Protein 7CN7 (pdb70)

Organism: Enterobacteria phage T4 (NCBI:txid10665)

Radius of gyration: 17.97 Å; Cα contacts (8 Å, |Δi|>4): 449; chains: 2; bounding box: 38×54×39 Å

InterPro domains:
  IPR001165 T4-type lysozyme [PR00684] (177-196)
  IPR001165 T4-type lysozyme [PR00684] (197-215)
  IPR001165 T4-type lysozyme [PR00684] (250-270)
  IPR001165 T4-type lysozyme [PR00684] (273-292)
  IPR001165 T4-type lysozyme [PR00684] (316-337)
  IPR002196 Glycoside hydrolase, family 24 [PF00959] (183-310)
  IPR009590 Protein Gp5, N-terminal OB-fold domain [PF06714] (33-173)
  IPR010609 Gp5, C-terminal [PF06715] (484-506)
  IPR010609 Gp5, C-terminal [PF06715] (508-531)
  IPR010609 Gp5, C-terminal [PF06715] (532-554)
  IPR023346 Lysozyme-like domain superfamily [SSF53955] (130-343)
  IPR023347 Lysozyme domain superfamily [G3DSA:1.10.530.40] (174-342)
  IPR046397 Pre-baseplate central spike protein Gp5 [MF_04151] (3-575)
  IPR052619 Bacteriophage lysozyme-like [PTHR37406] (172-339)

Nearest PDB structures (foldseek):
  7cn7-assembly1_A  TM=1.006E+00  e=6.750E-32  Tequatrovirus T4
  1k28-assembly1_A  TM=9.680E-01  e=1.359E-27  Tequatrovirus T4
  1wth-assembly1_A  TM=9.645E-01  e=1.435E-27  Tequatrovirus T4
  2z6b-assembly1_A  TM=9.740E-01  e=3.076E-27  Tequatrovirus T4
  6xc1-assembly1_A  TM=9.997E-01  e=1.019E-26  Tequatrovirus T4

Secondary structure (DSSP, 8-state):
-PPP-SS-S--HHHHHHHHH--EEEEEE-TTS-EEEETTEES-SS----HHHHHHHHHHHHTS---TTTTB--HHHHHHHHHHHHHHHHHHHHHSTTHHHHHHHS-HHHHHHHHHHHHHH-HHHHHT-HHHHHHHHTT-HHHHHHHHHSSHHHHHSHHHHHHHHHHHHHSS-GGGT--/-B-HHHHHHHHHS-HHHHHHHHHHHHHHHHHHH-GGGHHHHHHHHHHH-SGGGHHHHHB-TTS-GGGHHHHHH--

Foldseek 3Di:
DFDADQPFPDDLVRVQCVVQPAAFFWDADPVQFIAHQRGQGQDPDNDQPCVVSQVSVCVVQVHGWDDVRTGDDNVSSVVSVVVLLVVLVVCLCPPPQRNLLLVQAGPLLVSLLSSVCSVQNSVVSSVLRQLSVCSNVVVLVSNLVSLCVDPCCVPVVLSSVQSSVCSNRNYNVSVVTD/DADPVLLVCLVDDDVVVNQVVQLVVLQVLCVVPPVVCNVVLVVQCVVPHRSVCSCLVHPDPVHDSNCVSCVRRVD

Sequence (253 aa):
EIPTDDNPNMSMAEEMLRRDEGLLRLKVYWDTEGYPTIGIIGHLIMKQPVRDMAQINKVLSKKQVGREITGNPGSSITMMEEEATTLFERDLADMQRDIKSHSKKVGPVWQAVNRSRQMALENMAFQMMGVGGVAKFNNTMLTAMLAGDWEEKAYKKAGRDSLLWYQQQTKGRASRVTMMIILTGNLLESYGVEGYDDKKDLCEEWSMTADQTEVETQIEEADIMMNNIVKKRDRRPEMMKKAEVQQKKQLKKSGGVMMQYNYVLYCDKKNFNNKNIIAEVVGGE

B-factor: mean 16.78, std 9.2, range [2.6, 66.14]

CATH classification: 1.10.530.40

Solvent-accessible surface area: 12338 Å² total; per-residue (Å²): 212,92,89,74,27,101,131,12,130,23,59,8,28,76,0,0,75,39,5,24,0,8,1,20,63,1,17,33,51,91,125,17,45,0,6,0,0,11,19,16,68,7,19,162,91,93,21,150,78,14,66,73,0,14,144,43,0,23,173,75,29,66,92,128,8,79,48,123,28,0,32,9,62,84,142,29,0,61,88,12,13,104,168,34,30,53,52,14,49,130,55,0,95,85,62,102,83,0,1,62,4,31,106,67,14,32,72,0,14,20,2,0,0,1,0,0,4,30,60,54,34,20,43,14,0,8,161,28,76,74,1,3,86,1,3,101,82,36,64,68,131,102,0,31,137,20,0,55,121,18,112,22,44,100,79,26,51,2,20,0,6,19,0,0,67,0,0,47,20,0,8,0,95,36,6,71,15,196,19,121,61,139,102,45,7,90,84,0,6,46,19,66,29,98,100,0,42,89,57,0,56,47,34,0,23,96,19,0,157,161,64,70,79,138,13,121,67,69,0,63,151,15,6,183,43,9,10,16,5,34,16,0,34,1,3,6,20,31,170,135,19,86,41,115,60,0,2,40,6,1,3,26,134

Structure (mmCIF, N/CA/C/O backbone):
data_7CN7
#
_entry.id   7CN7
#
_cell.length_a   46.720
_cell.length_b   69.180
_cell.length_c   83.820
_cell.angle_alpha   90.000
_cell.angle_beta   90.000
_cell.angle_gamma   90.000
#
_symmetry.space_group_name_H-M   'P 21 21 21'
#
loop_
_entity.id
_entity.type
_entity.pdbx_description
1 polymer 'Baseplate central spike complex protein gp5'
2 polymer 'Protein spackle'
3 non-polymer 2-(2-{2-[2-(2-METHOXY-ETHOXY)-ETHOXY]-ETHOXY}-ETHOXY)-ETHANOL
4 non-polymer 1,2-ETHANEDIOL
5 non-polymer 'SODIUM ION'
6 non-polymer 'CHLORIDE ION'
7 water water
#
loop_
_atom_site.group_PDB
_atom_site.id
_atom_site.type_symbol
_atom_site.label_atom_id
_atom_site.label_alt_id
_atom_site.label_comp_id
_atom_site.label_asym_id
_atom_site.label_entity_id
_atom_site.label_seq_id
_atom_site.pdbx_PDB_ins_code
_atom_site.Cartn_x
_atom_site.Cartn_y
_atom_site.Cartn_z
_atom_site.occupancy
_atom_site.B_iso_or_equiv
_atom_site.auth_seq_id
_atom_site.auth_comp_id
_atom_site.auth_asym_id
_atom_site.auth_atom_id
_atom_site.pdbx_PDB_model_num
ATOM 1 N N . GLU A 1 4 ? 3.75493 20.64316 -6.22044 1.000 49.36408 165 GLU A N 1
ATOM 2 C CA . GLU A 1 4 ? 4.39537 19.71794 -7.15088 1.000 46.61050 165 GLU A CA 1
ATOM 3 C C . GLU A 1 4 ? 3.74457 18.33348 -6.99719 1.000 43.19297 165 GLU A C 1
ATOM 4 O O . GLU A 1 4 ? 2.62598 18.21547 -6.49377 1.000 41.78957 165 GLU A O 1
ATOM 16 N N . ILE A 1 5 ? 4.43638 17.29244 -7.43413 1.000 40.45007 166 ILE A N 1
ATOM 17 C CA . ILE A 1 5 ? 3.92216 15.92681 -7.30421 1.000 37.21153 166 ILE A CA 1
ATOM 18 C C . ILE A 1 5 ? 4.09441 15.47830 -5.85515 1.000 32.54317 166 ILE A C 1
ATOM 19 O O . ILE A 1 5 ? 5.21471 15.53193 -5.33254 1.000 32.23660 166 ILE A O 1
ATOM 35 N N . PRO A 1 6 ? 3.04197 15.00146 -5.19410 1.000 29.97003 167 PRO A N 1
ATOM 36 C CA . PRO A 1 6 ? 3.18406 14.58769 -3.79083 1.000 27.60256 167 PRO A CA 1
ATOM 37 C C . PRO A 1 6 ? 3.96880 13.29120 -3.64711 1.000 23.87177 167 PRO A C 1
ATOM 38 O O . PRO A 1 6 ? 3.88744 12.38347 -4.47886 1.000 24.18071 167 PRO A O 1
ATOM 49 N N . THR A 1 7 ? 4.73825 13.21313 -2.56913 1.000 22.25611 168 THR A N 1
ATOM 50 C CA . THR A 1 7 ? 5.41434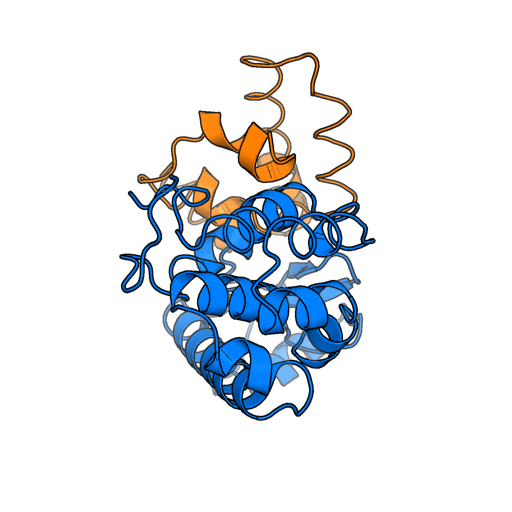 11.97789 -2.20699 1.000 19.65265 168 THR A CA 1
ATOM 51 C C . THR A 1 7 ? 4.50855 11.14489 -1.30435 1.000 19.81844 168 THR A C 1
ATOM 52 O O . THR A 1 7 ? 3.56207 11.64270 -0.69671 1.000 22.09389 168 THR A O 1
ATOM 63 N N . ASP A 1 8 ? 4.81685 9.86281 -1.20836 1.000 17.86493 169 ASP A N 1
ATOM 64 C CA . ASP A 1 8 ? 4.07789 8.94067 -0.35072 1.000 17.82396 169 ASP A CA 1
ATOM 65 C C . ASP A 1 8 ? 5.07571 8.31988 0.62238 1.000 16.91602 169 ASP A C 1
ATOM 66 O O . ASP A 1 8 ? 5.84069 7.41103 0.27282 1.000 16.99329 169 ASP A O 1
ATOM 75 N N . ASP A 1 9 ? 5.05626 8.80973 1.85487 1.000 17.89639 170 ASP A N 1
ATOM 76 C CA . ASP A 1 9 ? 5.98927 8.33261 2.85814 1.000 17.83615 170 ASP A CA 1
ATOM 77 C C . ASP A 1 9 ? 5.51455 7.06768 3.54115 1.000 18.59293 170 ASP A C 1
ATOM 78 O O . ASP A 1 9 ? 6.27024 6.48132 4.32208 1.000 18.93281 170 ASP A O 1
ATOM 87 N N . ASN A 1 10 ? 4.29042 6.63677 3.27767 1.000 18.32346 171 ASN A N 1
ATOM 88 C CA . ASN A 1 10 ? 3.74082 5.43032 3.89450 1.000 20.58468 171 ASN A CA 1
ATOM 89 C C . ASN A 1 10 ? 2.84970 4.72958 2.88269 1.000 18.65016 171 ASN A C 1
ATOM 90 O O . ASN A 1 10 ? 1.63618 4.61070 3.07172 1.000 20.51868 171 ASN A O 1
ATOM 101 N N . PRO A 1 11 ? 3.43120 4.24880 1.78504 1.000 17.34246 172 PRO A N 1
ATOM 102 C CA . PRO A 1 11 ? 2.60779 3.74740 0.68512 1.000 17.48231 172 PRO A CA 1
ATOM 103 C C . PRO A 1 11 ? 1.85326 2.49021 1.07637 1.000 16.37613 172 PRO A C 1
ATOM 104 O O . PRO A 1 11 ? 2.38255 1.59016 1.73279 1.000 17.81915 172 PRO A O 1
ATOM 115 N N . ASN A 1 12 ? 0.60393 2.42269 0.63138 1.000 16.47263 173 ASN A N 1
ATOM 116 C CA . ASN A 1 12 ? -0.25133 1.27300 0.92757 1.000 16.45507 173 ASN A CA 1
ATOM 117 C C . ASN A 1 12 ? -0.00333 0.13225 -0.06523 1.000 16.30100 173 ASN A C 1
ATOM 118 O O . ASN A 1 12 ? -0.86833 -0.26814 -0.84618 1.000 17.24530 173 ASN A O 1
ATOM 129 N N . MET A 1 13 ? 1.20189 -0.41324 0.00416 1.000 16.32945 174 MET A N 1
ATOM 130 C CA . MET A 1 13 ? 1.57929 -1.58513 -0.77208 1.000 14.76178 174 MET A CA 1
ATOM 131 C C . MET A 1 13 ? 2.73175 -2.23157 -0.03772 1.000 13.96318 174 MET A C 1
ATOM 132 O O . MET A 1 13 ? 3.64685 -1.53954 0.40446 1.000 16.38488 174 MET A O 1
ATOM 146 N N . SER A 1 14 ? 2.68867 -3.55319 0.06893 1.000 12.61393 175 SER A N 1
ATOM 147 C CA . SER A 1 14 ? 3.77990 -4.32510 0.63841 1.000 12.20982 175 SER A CA 1
ATOM 148 C C . SER A 1 14 ? 4.73780 -4.77575 -0.45803 1.000 10.26522 175 SER A C 1
ATOM 149 O O . SER A 1 14 ? 4.38683 -4.83017 -1.63556 1.000 9.82678 175 SER A O 1
ATOM 157 N N . MET A 1 15 ? 5.94164 -5.16293 -0.04748 1.000 10.17015 176 MET A N 1
ATOM 158 C CA . MET A 1 15 ? 6.85210 -5.76118 -1.01417 1.000 9.62441 176 MET A CA 1
ATOM 159 C C . MET A 1 15 ? 6.32097 -7.08771 -1.54463 1.000 9.30230 176 MET A C 1
ATOM 160 O O . MET A 1 15 ? 6.57857 -7.42622 -2.70414 1.000 9.02256 176 MET A O 1
ATOM 174 N N . ALA A 1 16 ? 5.58763 -7.85493 -0.72773 1.000 9.50845 177 ALA A N 1
ATOM 175 C CA . ALA A 1 16 ? 4.98306 -9.08951 -1.23532 1.000 9.79017 177 ALA A CA 1
ATOM 176 C C . ALA A 1 16 ? 4.05183 -8.78289 -2.40214 1.000 9.63600 177 ALA A C 1
ATOM 177 O O . ALA A 1 16 ? 4.06523 -9.46580 -3.42916 1.000 9.60414 177 ALA A O 1
ATOM 184 N N . GLU A 1 17 ? 3.22093 -7.76161 -2.25247 1.000 9.86018 178 GLU A N 1
ATOM 185 C CA A GLU A 1 17 ? 2.31485 -7.37592 -3.32589 0.537 10.41195 178 GLU A CA 1
ATOM 186 C CA B GLU A 1 17 ? 2.31307 -7.36964 -3.32434 0.463 9.86736 178 GLU A CA 1
ATOM 187 C C . GLU A 1 17 ? 3.08518 -6.87625 -4.53689 1.000 9.19907 178 GLU A C 1
ATOM 188 O O . GLU A 1 17 ? 2.78366 -7.25405 -5.67799 1.000 9.44412 178 GLU A O 1
ATOM 210 N N . MET A 1 18 ? 4.08292 -6.02908 -4.31052 1.000 8.58477 179 MET A N 1
ATOM 211 C CA . MET A 1 18 ? 4.83707 -5.46436 -5.41637 1.000 8.44204 179 MET A CA 1
ATOM 212 C C . MET A 1 18 ? 5.56516 -6.53743 -6.20367 1.000 8.04201 179 MET A C 1
ATOM 213 O O . MET A 1 18 ? 5.62588 -6.47901 -7.43932 1.000 8.49361 179 MET A O 1
ATOM 227 N N . LEU A 1 19 ? 6.12996 -7.51502 -5.49109 1.000 8.36054 180 LEU A N 1
ATOM 228 C CA . LEU A 1 19 ? 6.93756 -8.53741 -6.13084 1.000 8.01551 180 LEU A CA 1
ATOM 229 C C . LEU A 1 19 ? 6.09851 -9.68054 -6.69558 1.000 8.40166 180 LEU A C 1
ATOM 230 O O . LEU A 1 19 ? 6.49438 -10.25481 -7.70664 1.000 8.69502 180 LEU A O 1
ATOM 246 N N . ARG A 1 20 ? 4.94844 -10.02589 -6.10777 1.000 8.49732 181 ARG A N 1
ATOM 247 C CA . ARG A 1 20 ? 4.04980 -10.93435 -6.83098 1.000 8.99709 181 ARG A CA 1
ATOM 248 C C . ARG A 1 20 ? 3.70259 -10.34487 -8.19594 1.000 8.33836 181 ARG A C 1
ATOM 249 O O . ARG A 1 20 ? 3.68648 -11.05195 -9.21238 1.000 9.12202 181 ARG A O 1
ATOM 270 N N . ARG A 1 21 ? 3.42787 -9.04260 -8.22885 1.000 8.17581 182 ARG A N 1
ATOM 271 C CA . ARG A 1 21 ? 3.12260 -8.36866 -9.48086 1.000 8.16132 182 ARG A CA 1
ATOM 272 C C . ARG A 1 21 ? 4.29192 -8.41491 -10.46093 1.000 8.09370 182 ARG A C 1
ATOM 273 O O . ARG A 1 21 ? 4.11842 -8.79851 -11.62480 1.000 8.68677 182 ARG A O 1
ATOM 294 N N . ASP A 1 22 ? 5.49906 -8.06514 -10.00863 1.000 7.57929 183 ASP A N 1
ATOM 295 C CA . ASP A 1 22 ? 6.60807 -7.92826 -10.93932 1.000 7.71709 183 ASP A CA 1
ATOM 296 C C . ASP A 1 22 ? 7.29541 -9.24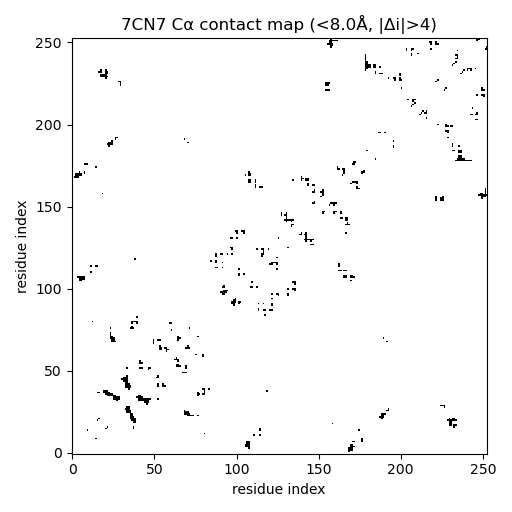549 -11.26356 1.000 7.66659 183 ASP A C 1
ATOM 297 O O . ASP A 1 22 ? 7.85828 -9.36557 -12.35912 1.000 8.83370 183 ASP A O 1
ATOM 306 N N . GLU A 1 23 ? 7.27749 -10.21082 -10.34447 1.000 8.00870 184 GLU A N 1
ATOM 307 C CA . GLU A 1 23 ? 7.98371 -11.47058 -10.51063 1.000 8.00543 184 GLU A CA 1
ATOM 308 C C . GLU A 1 23 ? 7.06407 -12.61972 -10.90646 1.000 8.03636 184 GLU A C 1
ATOM 309 O O . GLU A 1 23 ? 7.55508 -13.67154 -11.35262 1.000 8.60218 184 GLU A O 1
ATOM 321 N N . GLY A 1 24 ? 5.76033 -12.45518 -10.75022 1.000 7.63447 185 GLY A N 1
ATOM 322 C CA . GLY A 1 24 ? 4.82931 -13.54516 -10.96261 1.000 7.70899 185 GLY A CA 1
ATOM 323 C C . GLY A 1 24 ? 4.84820 -14.54193 -9.82198 1.000 7.42274 185 GLY A C 1
ATOM 324 O O . GLY A 1 24 ? 5.52543 -14.36438 -8.80636 1.000 8.39948 185 GLY A O 1
ATOM 328 N N . LEU A 1 25 ? 4.10683 -15.63214 -10.02288 1.000 7.69102 186 LEU A N 1
ATOM 329 C CA A LEU A 1 25 ? 3.89110 -16.60946 -8.96047 0.602 7.51212 186 LEU A CA 1
ATOM 330 C CA B LEU A 1 25 ? 3.88633 -16.60948 -8.96306 0.398 7.65121 186 LEU A CA 1
ATOM 331 C C . LEU A 1 25 ? 3.83191 -17.99284 -9.59109 1.000 7.61096 186 LEU A C 1
ATOM 332 O O . LEU A 1 25 ? 2.87904 -18.31780 -10.30421 1.000 8.12919 186 LEU A O 1
ATOM 362 N N . ARG A 1 26 ? 4.84208 -18.80873 -9.31593 1.000 7.58226 187 ARG A N 1
ATOM 363 C CA . ARG A 1 26 ? 4.90998 -20.15973 -9.83376 1.000 7.21570 187 ARG A CA 1
ATOM 364 C C . ARG A 1 26 ? 4.96436 -21.16356 -8.69164 1.000 7.40958 187 ARG A C 1
ATOM 365 O O . ARG A 1 26 ? 5.70547 -20.97902 -7.72664 1.000 7.72857 187 ARG A O 1
ATOM 386 N N . LEU A 1 27 ? 4.21546 -22.25854 -8.84278 1.000 7.40181 188 LEU A N 1
ATOM 387 C CA . LEU A 1 27 ? 4.25897 -23.36770 -7.91073 1.000 6.92089 188 LEU A CA 1
ATOM 388 C C . LEU A 1 27 ? 4.97486 -24.57233 -8.49683 1.000 7.19177 188 LEU A C 1
ATOM 389 O O . LEU A 1 27 ? 5.16286 -25.56494 -7.79961 1.000 8.85543 188 LEU A O 1
ATOM 405 N N . LYS A 1 28 ? 5.41510 -24.49095 -9.74373 1.000 7.15367 189 LYS A N 1
ATOM 406 C CA . LYS A 1 28 ? 6.33140 -25.46683 -10.31155 1.000 7.72298 189 LYS A CA 1
ATOM 407 C C . LYS A 1 28 ? 7.49188 -24.73591 -10.96969 1.000 7.65229 189 LYS A C 1
ATOM 408 O O . LYS A 1 28 ? 7.38968 -23.57161 -11.37729 1.000 7.97799 189 LYS A O 1
ATOM 427 N N . VAL A 1 29 ? 8.61295 -25.44177 -11.07002 1.000 8.00868 190 VAL A N 1
ATOM 428 C CA . VAL A 1 29 ? 9.84598 -24.87358 -11.59098 1.000 8.18798 190 VAL A CA 1
ATOM 429 C C . VAL A 1 29 ? 9.63238 -24.29169 -12.98452 1.000 8.89756 190 VAL A C 1
ATOM 430 O O . VAL A 1 29 ? 8.90089 -24.83649 -13.82523 1.000 9.01620 190 VAL A O 1
ATOM 443 N N . TYR A 1 30 ? 10.31254 -23.18566 -13.23301 1.000 8.51091 191 TYR A N 1
ATOM 444 C CA . TYR A 1 30 ? 10.48331 -22.61116 -14.55187 1.000 8.91794 191 TYR A CA 1
ATOM 445 C C . TYR A 1 30 ? 11.89746 -22.06463 -14.61937 1.000 9.08364 191 TYR A C 1
ATOM 446 O O . TYR A 1 30 ? 12.62836 -22.05320 -13.62078 1.000 10.58011 191 TYR A O 1
ATOM 464 N N . TRP A 1 31 ? 12.28907 -21.57840 -15.78862 1.000 9.67990 192 TRP A N 1
ATOM 465 C CA . TRP A 1 31 ? 13.61775 -21.01429 -15.97594 1.000 10.84323 192 TRP A CA 1
ATOM 466 C C . TRP A 1 31 ? 13.51221 -19.54421 -16.34651 1.000 10.63495 192 TRP A C 1
ATOM 467 O O . TRP A 1 31 ? 12.70186 -19.14981 -17.19954 1.000 11.97752 192 TRP A O 1
ATOM 488 N N . ASP A 1 32 ? 14.35405 -18.73342 -15.71064 1.000 11.77668 193 ASP A N 1
ATOM 489 C CA . ASP A 1 32 ? 14.35865 -17.29831 -15.95189 1.000 13.06757 193 ASP A CA 1
ATOM 490 C C . ASP A 1 32 ? 15.06653 -16.98535 -17.27153 1.000 13.83398 193 ASP A C 1
ATOM 491 O O . ASP A 1 32 ? 15.48500 -17.87354 -18.01213 1.000 14.20807 193 ASP A O 1
ATOM 500 N N . THR A 1 33 ? 15.19677 -15.69520 -17.59210 1.000 16.16602 194 THR A N 1
ATOM 501 C CA . THR A 1 33 ? 15.73413 -15.35823 -18.90573 1.000 18.12855 194 THR A CA 1
ATOM 502 C C . THR A 1 33 ? 17.22089 -15.64483 -19.01880 1.000 19.81835 194 THR A C 1
ATOM 503 O O . THR A 1 33 ? 17.75245 -15.61538 -20.13388 1.000 23.96122 194 THR A O 1
ATOM 514 N N . GLU A 1 34 ? 17.90113 -15.89426 -17.90655 1.000 19.17785 195 GLU A N 1
ATOM 515 C CA . GLU A 1 34 ? 19.28912 -16.33189 -17.92021 1.000 21.21626 195 GLU A CA 1
ATOM 516 C C . GLU A 1 34 ? 19.41686 -17.84534 -17.88123 1.000 18.68961 195 GLU A C 1
ATOM 517 O O . GLU A 1 34 ? 20.54143 -18.35976 -17.85811 1.000 21.22178 195 GLU A O 1
ATOM 529 N N . GLY A 1 35 ? 18.30036 -18.56513 -17.88337 1.000 15.75166 196 GLY A N 1
ATOM 530 C CA . GLY A 1 35 ? 18.33113 -20.00825 -17.84772 1.000 15.37837 196 GLY A CA 1
ATOM 531 C C . GLY A 1 35 ? 18.41762 -20.61430 -16.46678 1.000 13.06145 196 GLY A C 1
ATOM 532 O O . GLY A 1 35 ? 18.72767 -21.80370 -16.35911 1.000 13.41525 196 GLY A O 1
ATOM 536 N N . TYR A 1 36 ? 18.14593 -19.84485 -15.39906 1.000 12.57026 197 TYR A N 1
ATOM 537 C CA . TYR A 1 36 ? 18.31465 -20.36292 -14.04783 1.000 13.14262 197 TYR A CA 1
ATOM 538 C C . TYR A 1 36 ? 16.98646 -20.87990 -13.51022 1.000 10.70101 197 TYR A C 1
ATOM 539 O O . TYR A 1 36 ? 15.94428 -20.22755 -13.67573 1.000 10.84918 197 TYR A O 1
ATOM 557 N N . PRO A 1 37 ? 17.00476 -22.04101 -12.87101 1.000 10.88098 198 PRO A N 1
ATOM 558 C CA . PRO A 1 37 ? 15.76196 -22.60952 -12.33021 1.000 10.14879 198 PRO A CA 1
ATOM 559 C C . PRO A 1 37 ? 15.23496 -21.76307 -11.17752 1.000 9.80902 198 PRO A C 1
ATOM 560 O O . PRO A 1 37 ? 15.97460 -21.41126 -10.25295 1.000 10.22850 198 PRO A O 1
ATOM 571 N N . THR A 1 38 ? 13.94453 -21.46162 -11.26063 1.000 9.36468 199 THR A N 1
ATOM 572 C CA . THR A 1 38 ? 13.24595 -20.50151 -10.41963 1.000 8.94800 199 THR A CA 1
ATOM 573 C C . THR A 1 38 ? 11.89718 -21.09351 -10.03505 1.000 8.14509 199 THR A C 1
ATOM 574 O O . THR A 1 38 ? 11.33018 -21.92474 -10.75865 1.000 8.76126 199 THR A O 1
ATOM 585 N N . ILE A 1 39 ? 11.35508 -20.63387 -8.90545 1.000 8.18695 200 ILE A N 1
ATOM 586 C CA . ILE A 1 39 ? 10.01504 -21.03477 -8.49122 1.000 7.45184 200 ILE A CA 1
ATOM 587 C C . ILE A 1 39 ? 9.47309 -19.95287 -7.57015 1.000 8.01007 200 ILE A C 1
ATOM 588 O O . ILE A 1 39 ? 10.18605 -19.01748 -7.19269 1.000 8.68857 200 ILE A O 1
ATOM 604 N N . GLY A 1 40 ? 8.21371 -20.06841 -7.18195 1.000 7.60272 201 GLY A N 1
ATOM 605 C CA . GLY A 1 40 ? 7.65469 -19.11676 -6.23869 1.000 7.50695 201 GLY A CA 1
ATOM 606 C C . GLY A 1 40 ? 7.55845 -17.73193 -6.83313 1.000 7.79719 201 GLY A C 1
ATOM 607 O O . GLY A 1 40 ? 7.15998 -17.54902 -7.99421 1.000 8.31280 201 GLY A O 1
ATOM 611 N N . ILE A 1 41 ? 7.90022 -16.74393 -6.00354 1.000 7.76935 202 ILE A N 1
ATOM 612 C CA A ILE A 1 41 ? 7.91996 -15.33081 -6.35137 0.603 7.84602 202 ILE A CA 1
ATOM 613 C CA B ILE A 1 41 ? 7.93156 -15.33555 -6.37672 0.397 8.90323 202 ILE A CA 1
ATOM 614 C C . ILE A 1 41 ? 9.39643 -14.97863 -6.56564 1.000 8.28083 202 ILE A C 1
ATOM 615 O O . ILE A 1 41 ? 10.08540 -14.49675 -5.65005 1.000 9.40702 202 ILE A O 1
ATOM 645 N N . GLY A 1 42 ? 9.90885 -15.26030 -7.75630 1.000 8.68996 203 GLY A N 1
ATOM 646 C CA . GLY A 1 42 ? 11.29023 -14.98003 -8.05902 1.000 9.99728 203 GLY A CA 1
ATOM 647 C C . GLY A 1 42 ? 12.31997 -15.67353 -7.20233 1.000 10.19830 203 GLY A C 1
ATOM 648 O O . GLY A 1 42 ? 13.42825 -15.15002 -7.03554 1.000 12.66189 203 GLY A O 1
ATOM 652 N N . HIS A 1 43 ? 12.01727 -16.85029 -6.67241 1.000 8.85926 204 HIS A N 1
ATOM 653 C CA . HIS A 1 43 ? 12.99016 -17.58322 -5.88385 1.000 8.93949 204 HIS A CA 1
ATOM 654 C C . HIS A 1 43 ? 13.94718 -18.32509 -6.80069 1.000 9.28101 204 HIS A C 1
ATOM 655 O O . HIS A 1 43 ? 13.57437 -19.29627 -7.46123 1.000 9.76010 204 HIS A O 1
ATOM 670 N N . LEU A 1 44 ? 15.19992 -17.90814 -6.79224 1.000 10.35894 205 LEU A N 1
ATOM 671 C CA . LEU A 1 44 ? 16.26355 -18.57215 -7.53335 1.000 11.17022 205 LEU A CA 1
ATOM 672 C C . LEU A 1 44 ? 16.66444 -19.84209 -6.79950 1.000 10.53800 205 LEU A C 1
ATOM 673 O O . LEU A 1 44 ? 17.06943 -19.78677 -5.63504 1.000 13.16866 205 LEU A O 1
ATOM 689 N N . ILE A 1 45 ? 16.55036 -20.99015 -7.46619 1.000 10.74299 206 ILE A 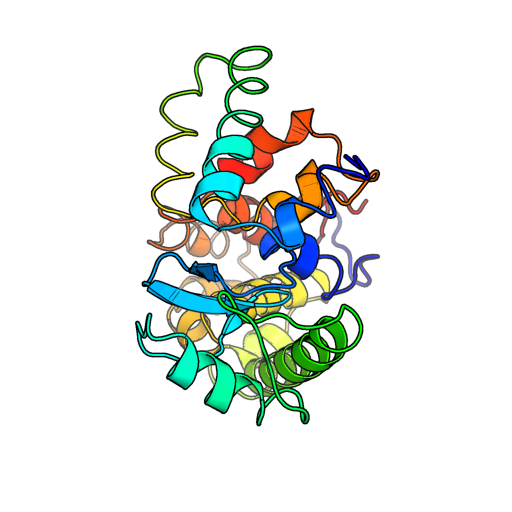N 1
ATOM 690 C CA . ILE A 1 45 ? 16.87438 -22.25293 -6.80391 1.000 10.80580 206 ILE A CA 1
ATOM 691 C C . ILE A 1 45 ? 18.37099 -22.51640 -6.83125 1.000 11.94650 206 ILE A C 1
ATOM 692 O O . ILE A 1 45 ? 18.95427 -22.93840 -5.82549 1.000 13.71042 206 ILE A O 1
ATOM 708 N N . MET A 1 46 ? 19.00451 -22.27454 -7.97894 1.000 13.72731 207 MET A N 1
ATOM 709 C CA . MET A 1 46 ? 20.42622 -22.46913 -8.20208 1.000 17.00541 207 MET A CA 1
ATOM 710 C C . MET A 1 46 ? 20.89261 -21.34454 -9.11495 1.000 18.25431 207 MET A C 1
ATOM 711 O O . MET A 1 46 ? 20.19839 -21.00198 -10.07552 1.000 19.16772 207 MET A O 1
ATOM 725 N N . LYS A 1 47 ? 22.07552 -20.80058 -8.85730 1.000 21.66441 208 LYS A N 1
ATOM 726 C CA . LYS A 1 47 ? 22.64432 -19.78276 -9.74329 1.000 24.43412 208 LYS A CA 1
ATOM 727 C C . LYS A 1 47 ? 23.52914 -20.41818 -10.80718 1.000 25.02311 208 LYS A C 1
ATOM 728 O O . LYS A 1 47 ? 24.65868 -20.00391 -11.05188 1.000 25.80573 208 LYS A O 1
ATOM 747 N N . GLN A 1 48 ? 23.00949 -21.47102 -11.42031 1.000 25.37253 209 GLN A N 1
ATOM 748 C CA . GLN A 1 48 ? 23.63454 -22.16230 -12.53192 1.000 25.26804 209 GLN A CA 1
ATOM 749 C C . GLN A 1 48 ? 22.51060 -22.56588 -13.46993 1.000 22.06666 209 GLN A C 1
ATOM 750 O O . GLN A 1 48 ? 21.39761 -22.84617 -13.01466 1.000 21.73648 209 GLN A O 1
ATOM 764 N N . PRO A 1 49 ? 22.76786 -22.61697 -14.76909 1.000 20.70199 210 PRO A N 1
ATOM 765 C CA . PRO A 1 49 ? 21.69293 -22.92754 -15.73331 1.000 20.82387 210 PRO A CA 1
ATOM 766 C C . PRO A 1 49 ? 21.41046 -24.42244 -15.84869 1.000 20.67222 210 PRO A C 1
ATOM 767 O O . PRO A 1 49 ? 21.48645 -25.02336 -16.91758 1.000 25.39521 210 PRO A O 1
ATOM 778 N N . VAL A 1 50 ? 21.02072 -25.01107 -14.73486 1.000 17.97471 211 VAL A N 1
ATOM 779 C CA . VAL A 1 50 ? 20.75606 -26.43764 -14.63654 1.000 17.59205 211 VAL A CA 1
ATOM 780 C C . VAL A 1 50 ? 19.33367 -26.70012 -15.10396 1.000 15.45305 211 VAL A C 1
ATOM 781 O O . VAL A 1 50 ? 18.39812 -25.99579 -14.70502 1.000 14.83814 211 VAL A O 1
ATOM 794 N N . ARG A 1 51 ? 19.17829 -27.71704 -15.96006 1.000 17.05402 212 ARG A N 1
ATOM 795 C CA . ARG A 1 51 ? 17.89065 -28.19819 -16.43461 1.000 17.04503 212 ARG A CA 1
ATOM 796 C C . ARG A 1 51 ? 17.50593 -29.55731 -15.87055 1.000 16.05548 212 ARG A C 1
ATOM 797 O O . ARG A 1 51 ? 16.33227 -29.93002 -15.96439 1.000 17.68997 212 ARG A O 1
ATOM 818 N N . ASP A 1 52 ? 18.43931 -30.27875 -15.25970 1.000 16.31452 213 ASP A N 1
ATOM 819 C CA . ASP A 1 52 ? 18.19771 -31.61574 -14.71829 1.000 16.47246 213 ASP A CA 1
ATOM 820 C C . ASP A 1 52 ? 17.29577 -31.50310 -13.50173 1.000 14.08977 213 ASP A C 1
ATOM 821 O O . ASP A 1 52 ? 17.70862 -30.99380 -12.45469 1.000 14.10771 213 ASP A O 1
ATOM 830 N N . MET A 1 53 ? 16.06437 -31.99309 -13.63655 1.000 14.45283 214 MET A N 1
ATOM 831 C CA . MET A 1 53 ? 15.09085 -31.81544 -12.57142 1.000 12.24184 214 MET A CA 1
ATOM 832 C C . MET A 1 53 ? 15.41089 -32.64245 -11.33762 1.000 13.43185 214 MET A C 1
ATOM 833 O O . MET A 1 53 ? 15.05113 -32.24044 -10.23130 1.000 13.33939 214 MET A O 1
ATOM 847 N N . ALA A 1 54 ? 16.05861 -33.80091 -11.48425 1.000 16.44341 215 ALA A N 1
ATOM 848 C CA . ALA A 1 54 ? 16.42689 -34.54594 -10.28608 1.000 17.92295 215 ALA A CA 1
ATOM 849 C C . ALA A 1 54 ? 17.34870 -33.70418 -9.41706 1.000 16.56292 215 ALA A C 1
ATOM 850 O O . ALA A 1 54 ? 17.19184 -33.65449 -8.19087 1.000 17.19234 215 ALA A O 1
ATOM 857 N N . GLN A 1 55 ? 18.31160 -33.02421 -10.04612 1.000 17.35041 216 GLN A N 1
ATOM 858 C CA . GLN A 1 55 ? 19.23589 -32.15979 -9.31633 1.000 17.03087 216 GLN A CA 1
ATOM 859 C C . GLN A 1 55 ? 18.52535 -30.93616 -8.74102 1.000 14.35783 216 GLN A C 1
ATOM 860 O O . GLN A 1 55 ? 18.72774 -30.58335 -7.56951 1.000 15.13448 216 GLN A O 1
ATOM 874 N N . ILE A 1 56 ? 17.68910 -30.27204 -9.55125 1.000 12.76380 217 ILE A N 1
ATOM 875 C CA . ILE A 1 56 ? 16.94749 -29.10864 -9.06826 1.000 11.15368 217 ILE A CA 1
ATOM 876 C C . ILE A 1 56 ? 16.09923 -29.48550 -7.86796 1.000 10.90206 217 ILE A C 1
ATOM 877 O O . ILE A 1 56 ? 16.06841 -28.77472 -6.85504 1.000 11.39956 217 ILE A O 1
ATOM 893 N N . ASN A 1 57 ? 15.38216 -30.60217 -7.97448 1.000 11.20377 218 ASN A N 1
ATOM 894 C CA . ASN A 1 57 ? 14.49054 -30.99676 -6.89601 1.000 11.06319 218 ASN A CA 1
ATOM 895 C C . ASN A 1 57 ? 15.25355 -31.32852 -5.62304 1.000 11.52687 218 ASN A C 1
ATOM 896 O O . ASN A 1 57 ? 14.77204 -31.04703 -4.52726 1.000 11.71023 218 ASN A O 1
ATOM 907 N N . LYS A 1 58 ? 16.44130 -31.92931 -5.73828 1.000 12.66837 219 LYS A N 1
ATOM 908 C CA . LYS A 1 58 ? 17.22292 -32.22218 -4.53752 1.000 13.95476 219 LYS A CA 1
ATOM 909 C C . LYS A 1 58 ? 17.62436 -30.94414 -3.81708 1.000 12.94955 219 LYS A C 1
ATOM 910 O O . LYS A 1 58 ? 17.58333 -30.87475 -2.58488 1.000 13.83376 219 LYS A O 1
ATOM 929 N N . VAL A 1 59 ? 18.02149 -29.91687 -4.57512 1.000 12.98199 220 VAL A N 1
ATOM 930 C CA . VAL A 1 59 ? 18.39098 -28.63874 -3.97318 1.000 13.09382 220 VAL A CA 1
ATOM 931 C C . VAL A 1 59 ? 17.16121 -27.98073 -3.36676 1.000 11.50581 220 VAL A C 1
ATOM 932 O O . VAL A 1 59 ? 17.18459 -27.48368 -2.23243 1.000 12.78416 220 VAL A O 1
ATOM 945 N N . LEU A 1 60 ? 16.07806 -27.92845 -4.13679 1.000 11.18407 221 LEU A N 1
ATOM 946 C CA . LEU A 1 60 ? 14.85892 -27.28613 -3.65848 1.000 11.17800 221 LEU A CA 1
ATOM 947 C C . LEU A 1 60 ? 14.32351 -27.98123 -2.41356 1.000 10.61047 221 LEU A C 1
ATOM 948 O O . LEU A 1 60 ? 13.78212 -27.32211 -1.52845 1.000 11.20280 221 LEU A O 1
ATOM 964 N N . SER A 1 61 ? 14.46998 -29.31284 -2.32581 1.000 10.72781 222 SER A N 1
ATOM 965 C CA . SER A 1 61 ? 14.00728 -30.04043 -1.14961 1.000 10.91047 222 SER A CA 1
ATOM 966 C C . SER A 1 61 ? 14.68090 -29.51912 0.11447 1.000 10.64050 222 SER A C 1
ATOM 967 O O . SER A 1 61 ? 14.04987 -29.42326 1.17503 1.000 11.69085 222 SER A O 1
ATOM 975 N N . LYS A 1 62 ? 15.97885 -29.24885 0.03852 1.000 11.16576 223 LYS A N 1
ATOM 976 C CA A LYS A 1 62 ? 16.68187 -28.71085 1.19957 0.496 11.15845 223 LYS A CA 1
ATOM 977 C CA B LYS A 1 62 ? 16.69812 -28.70455 1.18824 0.504 11.95217 223 LYS A CA 1
ATOM 978 C C . LYS A 1 62 ? 16.18713 -27.31713 1.53846 1.000 11.37732 223 LYS A C 1
ATOM 979 O O . LYS A 1 62 ? 16.02215 -26.98465 2.71129 1.000 12.98315 223 LYS A O 1
ATOM 1015 N N . GLN A 1 63 ? 15.93860 -26.49771 0.52222 1.000 11.23648 224 GLN A N 1
ATOM 1016 C CA . GLN A 1 63 ? 15.47029 -25.13571 0.75441 1.000 11.30636 224 GLN A CA 1
ATOM 1017 C C . GLN A 1 63 ? 14.07569 -25.10795 1.35507 1.000 10.83900 224 GLN A C 1
ATOM 1018 O O . GLN A 1 63 ? 13.78098 -24.27278 2.21363 1.000 12.35266 224 GLN A O 1
ATOM 1032 N N . VAL A 1 64 ? 13.19862 -25.99142 0.88457 1.000 10.82415 225 VAL A N 1
ATOM 1033 C CA . VAL A 1 64 ? 11.81288 -26.01740 1.32294 1.000 10.74604 225 VAL A CA 1
ATOM 1034 C C . VAL A 1 64 ? 11.65862 -26.79698 2.62042 1.000 12.08292 225 VAL A C 1
ATOM 1035 O O . VAL A 1 64 ? 10.80199 -26.46560 3.44068 1.000 13.54116 225 VAL A O 1
ATOM 1048 N N . GLY A 1 65 ? 12.44414 -27.85737 2.81258 1.000 11.19116 226 GLY A N 1
ATOM 1049 C CA . GLY A 1 65 ? 12.38604 -28.67688 4.00228 1.000 11.65205 226 GLY A CA 1
ATOM 1050 C C . GLY A 1 65 ? 11.65613 -29.98705 3.87183 1.000 11.64653 226 GLY A C 1
ATOM 1051 O O . GLY A 1 65 ? 11.44910 -30.65113 4.88567 1.000 13.90745 226 GLY A O 1
ATOM 1055 N N . ARG A 1 66 ? 11.21138 -30.35687 2.67483 1.000 10.97568 227 ARG A N 1
ATOM 1056 C CA . ARG A 1 66 ? 10.58878 -31.65431 2.45104 1.000 10.74957 227 ARG A CA 1
ATOM 1057 C C . ARG A 1 66 ? 10.87674 -32.05905 1.01312 1.000 10.59220 227 ARG A C 1
ATOM 1058 O O . ARG A 1 66 ? 11.27671 -31.23267 0.19008 1.000 10.92474 227 ARG A O 1
ATOM 1079 N N . GLU A 1 67 ? 10.67133 -33.33963 0.71045 1.000 10.71682 228 GLU A N 1
ATOM 1080 C CA . GLU A 1 67 ? 11.06550 -33.88812 -0.57933 1.000 11.09363 228 GLU A CA 1
ATOM 1081 C C . GLU A 1 67 ? 10.18833 -33.32425 -1.67938 1.000 9.43475 228 GLU A C 1
ATOM 1082 O O . GLU A 1 67 ? 8.96341 -33.47830 -1.64131 1.000 10.07445 228 GLU A O 1
ATOM 1094 N N . ILE A 1 68 ? 10.81838 -32.71944 -2.67239 1.000 9.28186 229 ILE A N 1
ATOM 1095 C CA . ILE A 1 68 ? 10.12889 -32.21968 -3.85292 1.000 9.01937 229 ILE A CA 1
ATOM 1096 C C . ILE A 1 68 ? 10.04011 -33.32572 -4.89674 1.000 9.69018 229 ILE A C 1
ATOM 1097 O O . ILE A 1 68 ? 11.03944 -34.00832 -5.17170 1.000 11.63942 229 ILE A O 1
ATOM 1113 N N . THR A 1 69 ? 8.85718 -33.49977 -5.47283 1.000 9.39628 230 THR A N 1
ATOM 1114 C CA . THR A 1 69 ? 8.56048 -34.48549 -6.48944 1.000 10.13175 230 THR A CA 1
ATOM 1115 C C . THR A 1 69 ? 8.02657 -33.79545 -7.73825 1.000 8.96574 230 THR A C 1
ATOM 1116 O O . THR A 1 69 ? 7.64931 -32.61607 -7.72937 1.000 9.53138 230 THR A O 1
ATOM 1127 N N . GLY A 1 70 ? 7.98985 -34.56766 -8.81267 1.000 10.11855 231 GLY A N 1
ATOM 1128 C CA . GLY A 1 70 ? 7.47570 -34.12280 -10.08490 1.000 10.84315 231 GLY A CA 1
ATOM 1129 C C . GLY A 1 70 ? 8.55266 -33.58880 -11.01016 1.000 10.28525 231 GLY A C 1
ATOM 1130 O O . GLY A 1 70 ? 9.65896 -33.24845 -10.60574 1.000 11.16334 231 GLY A O 1
ATOM 11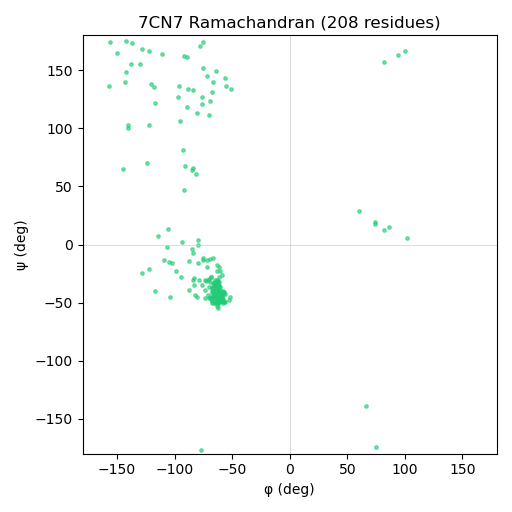34 N N . ASN A 1 71 ? 8.20142 -33.49944 -12.28880 1.000 9.47682 232 ASN A N 1
ATOM 1135 C CA . ASN A 1 71 ? 9.05111 -32.86567 -13.28619 1.000 9.97912 232 ASN A CA 1
ATOM 1136 C C . ASN A 1 71 ? 8.12841 -32.09049 -14.20288 1.000 10.32919 232 ASN A C 1
ATOM 1137 O O . ASN A 1 71 ? 7.48039 -32.69002 -15.06640 1.000 11.12391 232 ASN A O 1
ATOM 1148 N N . PRO A 1 72 ? 8.00955 -30.76808 -14.02765 1.000 9.89906 233 PRO A N 1
ATOM 1149 C CA . PRO A 1 72 ? 8.81571 -29.92169 -13.14656 1.000 9.45234 233 PRO A CA 1
ATOM 1150 C C . PRO A 1 72 ? 8.44586 -30.09125 -11.67181 1.000 8.57995 233 PRO A C 1
ATOM 1151 O O . PRO A 1 72 ? 7.30942 -30.39397 -11.32772 1.000 9.09190 233 PRO A O 1
ATOM 1162 N N . GLY A 1 73 ? 9.41831 -29.85641 -10.79608 1.000 9.05689 234 GLY A N 1
ATOM 1163 C CA . GLY A 1 73 ? 9.16261 -29.98262 -9.37076 1.000 8.71571 234 GLY A CA 1
ATOM 1164 C C . GLY A 1 73 ? 8.14262 -28.97779 -8.88236 1.000 8.15456 234 GLY A C 1
ATOM 1165 O O . GLY A 1 73 ? 8.05423 -27.85506 -9.38144 1.000 8.49372 234 GLY A O 1
ATOM 1169 N N . SER A 1 74 ? 7.40069 -29.39110 -7.86322 1.000 7.50233 235 SER A N 1
ATOM 1170 C CA A SER A 1 74 ? 6.30233 -28.59314 -7.35195 0.375 7.87831 235 SER A CA 1
ATOM 1171 C CA B SER A 1 74 ? 6.25802 -28.66308 -7.33198 0.625 7.63301 235 SER A CA 1
ATOM 1172 C C . SER A 1 74 ? 6.43971 -28.28378 -5.86594 1.000 7.31928 235 SER A C 1
ATOM 1173 O O . SER A 1 74 ? 6.96353 -29.06711 -5.06484 1.000 7.82738 235 SER A O 1
ATOM 1187 N N . ILE A 1 75 ? 5.90687 -27.11558 -5.50801 1.000 7.39317 236 ILE A N 1
ATOM 1188 C CA . ILE A 1 75 ? 5.77969 -26.66577 -4.12850 1.000 7.62988 236 ILE A CA 1
ATOM 1189 C C . ILE A 1 75 ? 4.34051 -26.23009 -3.88390 1.000 7.04628 236 ILE A C 1
ATOM 1190 O O . ILE A 1 75 ? 3.55673 -26.04168 -4.82039 1.000 7.70611 236 ILE A O 1
ATOM 1206 N N . THR A 1 76 ? 4.01213 -26.02254 -2.61516 1.000 7.51959 237 THR A N 1
ATOM 1207 C CA . THR A 1 76 ? 2.72187 -25.48097 -2.21070 1.000 7.41502 237 THR A CA 1
ATOM 1208 C C . THR A 1 76 ? 2.79674 -23.95333 -2.05729 1.000 7.64880 237 THR A C 1
ATOM 1209 O O . THR A 1 76 ? 3.87608 -23.36164 -1.99007 1.000 7.77139 237 THR A O 1
ATOM 1220 N N A MET A 1 77 ? 1.62462 -23.32277 -1.95609 0.804 7.30280 238 MET A N 1
ATOM 1221 N N B MET A 1 77 ? 1.62197 -23.32510 -1.99508 0.196 8.61818 238 MET A N 1
ATOM 1222 C CA A MET A 1 77 ? 1.58127 -21.87702 -1.73563 0.804 7.76850 238 MET A CA 1
ATOM 1223 C CA B MET A 1 77 ? 1.56855 -21.88099 -1.78549 0.196 10.12402 238 MET A CA 1
ATOM 1224 C C A MET A 1 77 ? 2.21788 -21.49458 -0.40983 0.804 8.19867 238 MET A C 1
ATOM 1225 C C B MET A 1 77 ? 2.22672 -21.49129 -0.46901 0.196 9.62246 238 MET A C 1
ATOM 1226 O O A MET A 1 77 ? 2.92818 -20.48822 -0.33996 0.804 8.54933 238 MET A O 1
ATOM 1227 O O B MET A 1 77 ? 2.92774 -20.47636 -0.39258 0.196 9.39251 238 MET A O 1
ATOM 1254 N N A GLU A 1 78 ? 1.99430 -22.28568 0.64378 0.804 8.31945 239 GLU A N 1
ATOM 1255 N N B GLU A 1 78 ? 2.00467 -22.28508 0.57864 0.196 9.36050 239 GLU A N 1
ATOM 1256 C CA A GLU A 1 78 ? 2.65354 -21.97862 1.91587 0.804 9.98161 239 GLU A CA 1
ATOM 1257 C CA B GLU A 1 78 ? 2.62411 -22.01965 1.87560 0.196 9.78188 239 GLU A CA 1
ATOM 1258 C C A GLU A 1 78 ? 4.16485 -21.99009 1.73572 0.804 9.03245 239 GLU A C 1
ATOM 1259 C C B GLU A 1 78 ? 4.14111 -22.04043 1.76993 0.196 9.00018 239 GLU A C 1
ATOM 1260 O O A GLU A 1 78 ? 4.88046 -21.14009 2.28593 0.804 10.01116 239 GLU A O 1
ATOM 1261 O O B GLU A 1 78 ? 4.82935 -21.22023 2.38810 0.196 9.25568 239 GLU A O 1
ATOM 1284 N N . GLU A 1 79 ? 4.67677 -22.98126 0.99667 1.000 8.45461 240 GLU A N 1
ATOM 1285 C CA . GLU A 1 79 ? 6.11957 -23.07446 0.78742 1.000 8.50472 240 GLU A CA 1
ATOM 1286 C C . GLU A 1 79 ? 6.64150 -21.91362 -0.04730 1.000 8.47408 240 GLU A C 1
ATOM 1287 O O . GLU A 1 79 ? 7.71986 -21.37791 0.23889 1.000 8.73587 240 GLU A O 1
ATOM 1299 N N . ALA A 1 80 ? 5.89346 -21.49881 -1.06593 1.000 7.93550 241 ALA A N 1
ATOM 1300 C CA . ALA A 1 80 ? 6.26744 -20.32584 -1.84416 1.000 7.82149 241 ALA A CA 1
ATOM 1301 C C . ALA A 1 80 ? 6.34756 -19.09238 -0.96256 1.000 8.69450 241 ALA A C 1
ATOM 1302 O O . ALA A 1 80 ? 7.25761 -18.25901 -1.11224 1.000 8.87288 241 ALA A O 1
ATOM 1309 N N . THR A 1 81 ? 5.40248 -18.95766 -0.03564 1.000 8.67347 242 THR A N 1
ATOM 1310 C CA . THR A 1 81 ? 5.39045 -17.83144 0.88229 1.000 8.89224 242 THR A CA 1
ATOM 1311 C C . THR A 1 81 ? 6.60554 -17.86401 1.79150 1.000 8.88287 242 THR A C 1
ATOM 1312 O O . THR A 1 81 ? 7.25893 -16.83165 2.00213 1.000 9.53087 242 THR A O 1
ATOM 1323 N N . THR A 1 82 ? 6.91953 -19.03688 2.35776 1.000 9.22522 243 THR A N 1
ATOM 1324 C CA . THR A 1 82 ? 8.07727 -19.14516 3.24218 1.000 9.25056 243 THR A CA 1
ATOM 1325 C C . THR A 1 82 ? 9.36196 -18.79791 2.50818 1.000 8.84491 243 THR A C 1
ATOM 1326 O O . THR A 1 82 ? 10.22412 -18.08823 3.04998 1.000 9.34492 243 THR A O 1
ATOM 1337 N N . LEU A 1 83 ? 9.53030 -19.30309 1.28597 1.000 8.50223 244 LEU A N 1
ATOM 1338 C CA . LEU A 1 83 ? 10.70570 -18.96474 0.49307 1.000 8.77189 244 LEU A CA 1
ATOM 1339 C C . LEU A 1 83 ? 10.78309 -17.46514 0.26403 1.000 8.47481 244 LEU A C 1
ATOM 1340 O O . LEU A 1 83 ? 11.86146 -16.87030 0.37519 1.000 9.24228 244 LEU A O 1
ATOM 1356 N N . PHE A 1 84 ? 9.65668 -16.84963 -0.08315 1.000 8.37905 245 PHE A N 1
ATOM 1357 C CA . PHE A 1 84 ? 9.63108 -15.42067 -0.35880 1.000 8.64675 245 PHE A CA 1
ATOM 1358 C C . PHE A 1 84 ? 10.02365 -14.61650 0.87987 1.000 8.76151 245 PHE A C 1
ATOM 1359 O O . PHE A 1 84 ? 10.79629 -13.65774 0.79525 1.000 8.91453 245 PHE A O 1
ATOM 1376 N N . GLU A 1 85 ? 9.44804 -14.96120 2.03126 1.000 8.54639 246 GLU A N 1
ATOM 1377 C CA . GLU A 1 85 ? 9.75124 -14.20468 3.24666 1.000 9.01133 246 GLU A CA 1
ATOM 1378 C C . GLU A 1 85 ? 11.23844 -14.20910 3.52269 1.000 8.24530 246 GLU A C 1
ATOM 1379 O O . GLU A 1 85 ? 11.8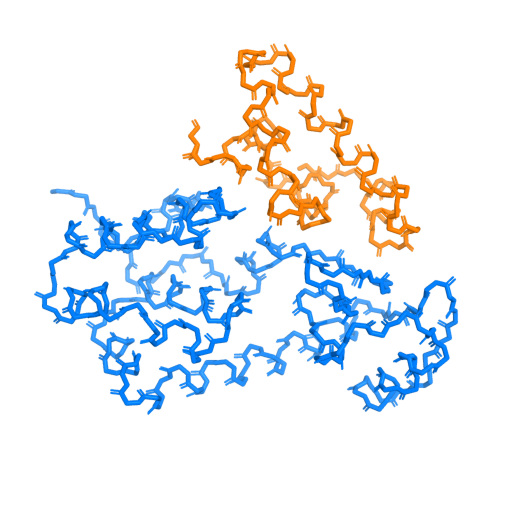0517 -13.18519 3.93093 1.000 8.90673 246 GLU A O 1
ATOM 1391 N N . ARG A 1 86 ? 11.89236 -15.35054 3.32359 1.000 8.32689 247 ARG A N 1
ATOM 1392 C CA . ARG A 1 86 ? 13.32559 -15.43111 3.58079 1.000 8.96871 247 ARG A CA 1
ATOM 1393 C C . ARG A 1 86 ? 14.10389 -14.60899 2.56165 1.000 8.97002 247 ARG A C 1
ATOM 1394 O O . ARG A 1 86 ? 15.03498 -13.88025 2.91525 1.000 9.34053 247 ARG A O 1
ATOM 1415 N N . ASP A 1 87 ? 13.74063 -14.74211 1.28130 1.000 8.77484 248 ASP A N 1
ATOM 1416 C CA . ASP A 1 87 ? 14.41126 -13.97684 0.24087 1.000 8.46665 248 ASP A CA 1
ATOM 1417 C C . ASP A 1 87 ? 14.24451 -12.47843 0.46738 1.000 8.49734 248 ASP A C 1
ATOM 1418 O O . ASP A 1 87 ? 15.18174 -11.70168 0.24160 1.000 8.59958 248 ASP A O 1
ATOM 1427 N N . LEU A 1 88 ? 13.05248 -12.06022 0.86537 1.000 8.08913 249 LEU A N 1
ATOM 1428 C CA . LEU A 1 88 ? 12.81014 -10.65592 1.15201 1.000 8.43095 249 LEU A CA 1
ATOM 1429 C C . LEU A 1 88 ? 13.66428 -10.19200 2.32267 1.000 8.14463 249 LEU A C 1
ATOM 1430 O O . LEU A 1 88 ? 14.25767 -9.11050 2.27834 1.000 8.92935 249 LEU A O 1
ATOM 1446 N N . ALA A 1 89 ? 13.70414 -10.98487 3.39661 1.000 8.76870 250 ALA A N 1
ATOM 1447 C CA . ALA A 1 89 ? 14.49155 -10.62993 4.56987 1.000 8.84800 250 ALA A CA 1
ATOM 1448 C C . ALA A 1 89 ? 15.96251 -10.49129 4.23137 1.000 7.94310 250 ALA A C 1
ATOM 1449 O O . ALA A 1 89 ? 16.63399 -9.56428 4.70576 1.000 8.73518 250 ALA A O 1
ATOM 1456 N N . ASP A 1 90 ? 16.47933 -11.40782 3.42612 1.000 8.43436 251 ASP A N 1
ATOM 1457 C CA . ASP A 1 90 ? 17.88368 -11.35732 3.04824 1.000 8.31725 251 ASP A CA 1
ATOM 1458 C C . ASP A 1 90 ? 18.17334 -10.07151 2.28576 1.000 8.10344 251 ASP A C 1
ATOM 1459 O O . ASP A 1 90 ? 19.14883 -9.36400 2.55454 1.000 8.57367 251 ASP A O 1
ATOM 1468 N N . MET A 1 91 ? 17.35364 -9.77687 1.27952 1.000 7.72323 252 MET A N 1
ATOM 1469 C CA . MET A 1 91 ? 17.55157 -8.58507 0.47316 1.000 8.02987 252 MET A CA 1
ATOM 1470 C C . MET A 1 91 ? 17.42564 -7.32230 1.31896 1.000 7.86355 252 MET A C 1
ATOM 1471 O O . MET A 1 91 ? 18.21800 -6.38879 1.16036 1.000 9.01715 252 MET A O 1
ATOM 1485 N N . GLN A 1 92 ? 16.43287 -7.26716 2.21032 1.000 8.04474 253 GLN A N 1
ATOM 1486 C CA . GLN A 1 92 ? 16.19489 -6.03257 2.96210 1.000 8.62502 253 GLN A CA 1
ATOM 1487 C C . GLN A 1 92 ? 17.33123 -5.75517 3.92373 1.000 9.71172 253 GLN A C 1
ATOM 1488 O O . GLN A 1 92 ? 17.72237 -4.60323 4.12211 1.000 12.21129 253 GLN A O 1
ATOM 1502 N N . ARG A 1 93 ? 17.88462 -6.79613 4.52967 1.000 8.13217 254 ARG A N 1
ATOM 1503 C CA . ARG A 1 93 ? 19.04803 -6.61414 5.38704 1.000 8.51963 254 ARG A CA 1
ATOM 1504 C C . ARG A 1 93 ? 20.22895 -6.08587 4.58907 1.000 8.11109 254 ARG A C 1
ATOM 1505 O O . ARG A 1 93 ? 20.91261 -5.13589 4.98798 1.000 9.42747 254 ARG A O 1
ATOM 1526 N N . ASP A 1 94 ? 20.51358 -6.72622 3.46312 1.000 7.81005 255 ASP A N 1
ATOM 1527 C CA . ASP A 1 94 ? 21.72868 -6.43499 2.72127 1.000 7.78319 255 ASP A CA 1
ATOM 1528 C C . ASP A 1 94 ? 21.65896 -5.10805 2.00005 1.000 7.76713 255 ASP A C 1
ATOM 1529 O O . ASP A 1 94 ? 22.69291 -4.45633 1.82943 1.000 8.68301 255 ASP A O 1
ATOM 1538 N N . ILE A 1 95 ? 20.47218 -4.68453 1.57734 1.000 7.30834 256 ILE A N 1
ATOM 1539 C CA . ILE A 1 95 ? 20.36093 -3.39968 0.90277 1.000 7.73715 256 ILE A CA 1
ATOM 1540 C C . ILE A 1 95 ? 20.63183 -2.26112 1.87369 1.000 7.49591 256 ILE A C 1
ATOM 1541 O O . ILE A 1 95 ? 21.06719 -1.18784 1.45655 1.000 9.02748 256 ILE A O 1
ATOM 1557 N N . LYS A 1 96 ? 20.36399 -2.48047 3.16040 1.000 7.59132 257 LYS A N 1
ATOM 1558 C CA . LYS A 1 96 ? 20.55949 -1.44492 4.16678 1.000 8.20194 257 LYS A CA 1
ATOM 1559 C C . LYS A 1 96 ? 22.02045 -1.30255 4.57259 1.000 7.84704 257 LYS A C 1
ATOM 1560 O O . LYS A 1 96 ? 22.43828 -0.22674 5.00951 1.000 8.42640 257 LYS A O 1
ATOM 1579 N N . SER A 1 97 ? 22.78137 -2.39130 4.52277 1.000 7.80528 258 SER A N 1
ATOM 1580 C CA . SER A 1 97 ? 24.15027 -2.40773 5.02833 1.000 7.76013 258 SER A CA 1
ATOM 1581 C C . SER A 1 97 ? 25.19660 -2.13711 3.96234 1.000 7.84074 258 SER A C 1
ATOM 1582 O O . SER A 1 97 ? 26.28846 -1.68370 4.28836 1.000 9.18350 258 SER A O 1
ATOM 1590 N N . HIS A 1 98 ? 24.92615 -2.46941 2.70948 1.000 7.77992 259 HIS A N 1
ATOM 1591 C CA . HIS A 1 98 ? 25.90610 -2.27897 1.64903 1.000 7.83162 259 HIS A CA 1
ATOM 1592 C C . HIS A 1 98 ? 26.35079 -0.82031 1.62050 1.000 7.91876 259 HIS A C 1
ATOM 1593 O O . HIS A 1 98 ? 25.52684 0.09134 1.71090 1.000 8.83638 259 HIS A O 1
ATOM 1608 N N . SER A 1 99 ? 27.66163 -0.60197 1.47934 1.000 8.05067 260 SER A N 1
ATOM 1609 C CA . SER A 1 99 ? 28.20462 0.74212 1.66504 1.000 8.34699 260 SER A CA 1
ATOM 1610 C C . SER A 1 99 ? 27.85682 1.71728 0.55485 1.000 9.30818 260 SER A C 1
ATOM 1611 O O . SER A 1 99 ? 28.00295 2.92856 0.74986 1.000 10.49763 260 SER A O 1
ATOM 1619 N N A LYS A 1 100 ? 27.40934 1.23428 -0.59897 0.536 9.61128 261 LYS A N 1
ATOM 1620 N N B LYS A 1 100 ? 27.41314 1.23233 -0.60132 0.464 9.58874 261 LYS A N 1
ATOM 1621 C CA A LYS A 1 100 ? 26.96899 2.13757 -1.65085 0.536 10.97120 261 LYS A CA 1
ATOM 1622 C CA B LYS A 1 100 ? 26.97704 2.11592 -1.67364 0.464 10.70315 261 LYS A CA 1
ATOM 1623 C C A LYS A 1 100 ? 25.45525 2.30906 -1.64731 0.536 9.63974 261 LYS A C 1
ATOM 1624 C C B LYS A 1 100 ? 25.46458 2.30288 -1.66679 0.464 9.64694 261 LYS A C 1
ATOM 1625 O O A LYS A 1 100 ? 24.95199 3.43709 -1.62725 0.536 11.25362 261 LYS A O 1
ATOM 1626 O O B LYS A 1 100 ? 24.97391 3.43583 -1.67897 0.464 11.12234 261 LYS A O 1
ATOM 1663 N N . VAL A 1 101 ? 24.70574 1.20591 -1.66381 1.000 8.91851 262 VAL A N 1
ATOM 1664 C CA . VAL A 1 101 ? 23.25365 1.30306 -1.74112 1.000 8.50094 262 VAL A CA 1
ATOM 1665 C C . VAL A 1 101 ? 22.66717 1.72822 -0.40282 1.000 8.10717 262 VAL A C 1
ATOM 1666 O O . VAL A 1 101 ? 21.67084 2.46101 -0.35823 1.000 9.04760 262 VAL A O 1
ATOM 1679 N N . GLY A 1 102 ? 23.23902 1.24162 0.69071 1.000 7.96521 263 GLY A N 1
ATOM 1680 C CA . GLY A 1 102 ? 22.67729 1.42399 2.01164 1.000 8.13012 263 GLY A CA 1
ATOM 1681 C C . GLY A 1 102 ? 22.46227 2.86977 2.39179 1.000 8.26432 263 GLY A C 1
ATOM 1682 O O . GLY A 1 102 ? 21.37421 3.23847 2.82746 1.000 8.73835 263 GLY A O 1
ATOM 1686 N N . PRO A 1 103 ? 23.47272 3.72306 2.21964 1.000 8.40836 264 PRO A N 1
ATOM 1687 C CA . PRO A 1 103 ? 23.26948 5.12503 2.60338 1.000 9.19905 264 PRO A CA 1
ATOM 1688 C C . PRO A 1 103 ? 22.16567 5.78318 1.81707 1.000 8.76038 264 PRO A C 1
ATOM 1689 O O . PRO A 1 103 ? 21.48238 6.67078 2.34301 1.000 9.76204 264 PRO A O 1
ATOM 1700 N N . VAL A 1 104 ? 21.97817 5.38173 0.55545 1.000 8.85361 265 VAL A N 1
ATOM 1701 C CA . VAL A 1 104 ? 20.86381 5.90305 -0.22065 1.000 8.89695 265 VAL A CA 1
ATOM 1702 C C . VAL A 1 104 ? 19.54404 5.43716 0.36750 1.000 8.81173 265 VAL A C 1
ATOM 1703 O O . VAL A 1 104 ? 18.63499 6.23490 0.58095 1.000 9.73765 265 VAL A O 1
ATOM 1716 N N . TRP A 1 105 ? 19.41488 4.13119 0.60730 1.000 8.85605 266 TRP A N 1
ATOM 1717 C CA . TRP A 1 105 ? 18.20321 3.58356 1.20224 1.000 8.33041 266 TRP A CA 1
ATOM 1718 C C . TRP A 1 105 ? 17.85795 4.33596 2.47811 1.000 8.72789 266 TRP A C 1
ATOM 1719 O O . TRP A 1 105 ? 16.70249 4.67833 2.71489 1.000 9.53313 266 TRP A O 1
ATOM 1740 N N . GLN A 1 106 ? 18.85420 4.58448 3.33580 1.000 8.80242 267 GLN A N 1
ATOM 1741 C CA . GLN A 1 106 ? 18.57874 5.25053 4.60773 1.000 9.72139 267 GLN A CA 1
ATOM 1742 C C . GLN A 1 106 ? 18.04552 6.66603 4.41529 1.000 10.74951 267 GLN A C 1
ATOM 1743 O O . GLN A 1 106 ? 17.33689 7.17404 5.28515 1.000 12.10643 267 GLN A O 1
ATOM 1757 N N . ALA A 1 107 ? 18.44550 7.33682 3.33957 1.000 10.14046 268 ALA A N 1
ATOM 1758 C CA . ALA A 1 107 ? 18.16417 8.74185 3.12387 1.000 11.43998 268 ALA A CA 1
ATOM 1759 C C . ALA A 1 107 ? 16.83702 8.99870 2.43021 1.000 11.51952 268 ALA A C 1
ATOM 1760 O O . ALA A 1 107 ? 16.41171 10.15199 2.39381 1.000 14.46118 268 ALA A O 1
ATOM 1767 N N . VAL A 1 108 ? 16.19713 8.00194 1.83307 1.000 10.26919 269 VAL A N 1
ATOM 1768 C CA . VAL A 1 108 ? 15.03083 8.22995 0.99964 1.000 9.87834 269 VAL A CA 1
ATOM 1769 C C . VAL A 1 108 ? 13.77311 7.67760 1.66120 1.000 10.55446 269 VAL A C 1
ATOM 1770 O O . VAL A 1 108 ? 13.82009 6.87075 2.59157 1.000 10.83239 269 VAL A O 1
ATOM 1783 N N . ASN A 1 109 ? 12.62409 8.12995 1.15525 1.000 10.39932 270 ASN A N 1
ATOM 1784 C CA . ASN A 1 109 ? 11.36101 7.77595 1.77982 1.000 10.82316 270 ASN A CA 1
ATOM 1785 C C . ASN A 1 109 ? 10.99063 6.33195 1.45900 1.000 10.35077 270 ASN A C 1
ATOM 1786 O O . ASN A 1 109 ? 11.65311 5.63984 0.67445 1.000 10.31096 270 ASN A O 1
ATOM 1797 N N . ARG A 1 110 ? 9.90363 5.85836 2.06896 1.000 10.81188 271 ARG A N 1
ATOM 1798 C CA . ARG A 1 110 ? 9.60461 4.43836 1.94748 1.000 10.45875 271 ARG A CA 1
ATOM 1799 C C . ARG A 1 110 ? 9.30149 4.06595 0.50273 1.000 10.31760 271 ARG A C 1
ATOM 1800 O O . ARG A 1 110 ? 9.64242 2.96585 0.06384 1.000 10.23101 271 ARG A O 1
ATOM 1821 N N . SER A 1 111 ? 8.61758 4.93547 -0.24765 1.000 10.79223 272 SER A N 1
ATOM 1822 C CA . SER A 1 111 ? 8.37812 4.62991 -1.65702 1.000 10.62413 272 SER A CA 1
ATOM 1823 C C . SER A 1 111 ? 9.68525 4.40895 -2.40806 1.000 9.36565 272 SER A C 1
ATOM 1824 O O . SER A 1 111 ? 9.84454 3.40719 -3.11747 1.000 9.62130 272 SER A O 1
ATOM 1832 N N . ARG A 1 112 ? 10.63368 5.33608 -2.27268 1.000 9.48411 273 ARG A N 1
ATOM 1833 C CA . ARG A 1 112 ? 11.90899 5.19431 -2.96344 1.000 9.55171 273 ARG A CA 1
ATOM 1834 C C . ARG A 1 112 ? 12.69972 4.00192 -2.45822 1.000 8.83465 273 ARG A C 1
ATOM 1835 O O . ARG A 1 112 ? 13.39738 3.34465 -3.23952 1.000 9.13468 273 ARG A O 1
ATOM 1856 N N . GLN A 1 113 ? 12.58058 3.67484 -1.17094 1.000 9.00829 274 GLN A N 1
ATOM 1857 C CA . GLN A 1 113 ? 13.17675 2.44663 -0.66305 1.000 8.52689 274 GLN A CA 1
ATOM 1858 C C . GLN A 1 113 ? 12.60188 1.22620 -1.36535 1.000 8.54462 274 GLN A C 1
ATOM 1859 O O . GLN A 1 113 ? 13.33366 0.29105 -1.70104 1.000 8.83259 274 GLN A O 1
ATOM 1873 N N . MET A 1 114 ? 11.28018 1.19387 -1.53988 1.000 9.05174 275 MET A N 1
ATOM 1874 C CA . MET A 1 114 ? 10.64891 0.06897 -2.23858 1.000 8.59565 275 MET A CA 1
ATOM 1875 C C . MET A 1 114 ? 11.14881 -0.04199 -3.66779 1.000 8.27187 275 MET A C 1
ATOM 1876 O O . MET A 1 114 ? 11.28900 -1.15120 -4.18686 1.000 8.63866 275 MET A O 1
ATOM 1890 N N . ALA A 1 115 ? 11.39770 1.09057 -4.33175 1.000 8.62192 276 ALA A N 1
ATOM 1891 C CA . ALA A 1 115 ? 11.97743 1.04143 -5.67708 1.000 8.55191 276 ALA A CA 1
ATOM 1892 C C . ALA A 1 115 ? 13.33673 0.34947 -5.65419 1.000 8.24286 276 ALA A C 1
ATOM 1893 O O . ALA A 1 115 ? 13.61731 -0.53822 -6.47103 1.000 8.13134 276 ALA A O 1
ATOM 1900 N N . LEU A 1 116 ? 14.19610 0.76170 -4.72511 1.000 8.15422 277 LEU A N 1
ATOM 1901 C CA . LEU A 1 116 ? 15.52312 0.1503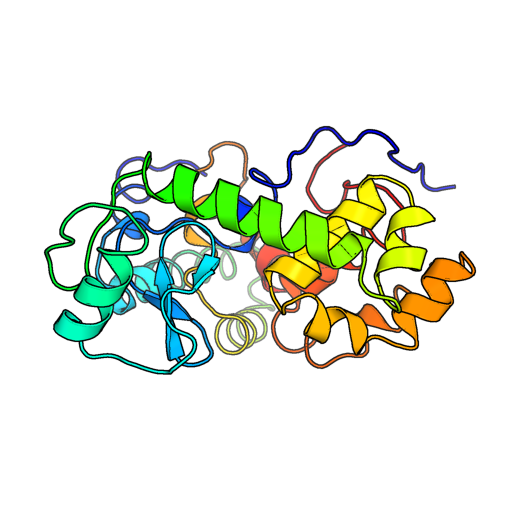7 -4.61140 1.000 8.08002 277 LEU A CA 1
ATOM 1902 C C . LEU A 1 116 ? 15.43809 -1.32882 -4.23441 1.000 7.99413 277 LEU A C 1
ATOM 1903 O O . LEU A 1 116 ? 16.18967 -2.15943 -4.77142 1.000 8.13268 277 LEU A O 1
ATOM 1919 N N . GLU A 1 117 ? 14.52873 -1.67165 -3.30920 1.000 7.64847 278 GLU A N 1
ATOM 1920 C CA . GLU A 1 117 ? 14.31812 -3.05972 -2.91340 1.000 7.66518 278 GLU A CA 1
ATOM 1921 C C . GLU A 1 117 ? 13.82565 -3.88917 -4.08771 1.000 7.95750 278 GLU A C 1
ATOM 1922 O O . GLU A 1 117 ? 14.19255 -5.06575 -4.23109 1.000 8.22455 278 GLU A O 1
ATOM 1934 N N . ASN A 1 118 ? 12.94023 -3.31236 -4.90562 1.000 7.60469 279 ASN A N 1
ATOM 1935 C CA . ASN A 1 118 ? 12.46460 -4.00894 -6.08902 1.000 7.53717 279 ASN A CA 1
ATOM 1936 C C . ASN A 1 118 ? 13.62062 -4.32847 -7.02779 1.000 7.85952 279 ASN A C 1
ATOM 1937 O O . ASN A 1 118 ? 13.77535 -5.46832 -7.49021 1.000 8.23812 279 ASN A O 1
ATOM 1948 N N . MET A 1 119 ? 14.47806 -3.34164 -7.28990 1.000 8.26521 280 MET A N 1
ATOM 1949 C CA . MET A 1 119 ? 15.66109 -3.57209 -8.10538 1.000 8.05704 280 MET A CA 1
ATOM 1950 C C . MET A 1 119 ? 16.54802 -4.64200 -7.49258 1.000 7.92700 280 MET A C 1
ATOM 1951 O O . MET A 1 119 ? 17.03848 -5.52341 -8.20170 1.000 9.20778 280 MET A O 1
ATOM 1965 N N . ALA A 1 120 ? 16.76701 -4.58284 -6.18944 1.000 8.04015 281 ALA A N 1
ATOM 1966 C CA . ALA A 1 120 ? 17.66072 -5.54771 -5.56640 1.000 7.97363 281 ALA A CA 1
ATOM 1967 C C . ALA A 1 120 ? 17.08434 -6.94951 -5.61302 1.000 8.36139 281 ALA A C 1
ATOM 1968 O O . ALA A 1 120 ? 17.83928 -7.92020 -5.71671 1.000 9.26440 281 ALA A O 1
ATOM 1975 N N . PHE A 1 121 ? 15.76178 -7.08084 -5.53579 1.000 8.21886 282 PHE A N 1
ATOM 1976 C CA . PHE A 1 121 ? 15.18293 -8.40943 -5.66110 1.000 8.39968 282 PHE A CA 1
ATOM 1977 C C . PHE A 1 121 ? 15.41049 -8.96283 -7.06475 1.000 8.72703 282 PHE A C 1
ATOM 1978 O O . PHE A 1 121 ? 15.61940 -10.16833 -7.23836 1.000 10.23124 282 PHE A O 1
ATOM 1995 N N . GLN A 1 122 ? 15.37103 -8.08651 -8.07345 1.000 8.69577 283 GLN A N 1
ATOM 1996 C CA . GLN A 1 122 ? 15.55462 -8.49296 -9.46504 1.000 9.31678 283 GLN A CA 1
ATOM 1997 C C . GLN A 1 122 ? 17.00630 -8.82785 -9.78330 1.000 9.87272 283 GLN A C 1
ATOM 1998 O O . GLN A 1 122 ? 17.28337 -9.82016 -10.47631 1.000 11.98899 283 GLN A O 1
ATOM 2012 N N . MET A 1 123 ? 17.94383 -7.98382 -9.35181 1.000 9.73700 284 MET A N 1
ATOM 2013 C CA A MET A 1 123 ? 19.32419 -8.02814 -9.82873 0.608 10.55224 284 MET A CA 1
ATOM 2014 C CA B MET A 1 123 ? 19.31865 -8.07742 -9.82809 0.392 10.91434 284 MET A CA 1
ATOM 2015 C C . MET A 1 123 ? 20.34751 -8.24716 -8.72156 1.000 10.04742 284 MET A C 1
ATOM 2016 O O . MET A 1 123 ? 21.54748 -8.30842 -9.02083 1.000 12.36528 284 MET A O 1
ATOM 2042 N N . GLY A 1 124 ? 19.90909 -8.38044 -7.48101 1.000 10.18532 285 GLY A N 1
ATOM 2043 C CA . GLY A 1 124 ? 20.78285 -8.46050 -6.33075 1.000 10.29135 285 GLY A CA 1
ATOM 2044 C C . GLY A 1 124 ? 21.22963 -7.08250 -5.87326 1.000 10.05038 285 GLY A C 1
ATOM 2045 O O . GLY A 1 124 ? 21.23758 -6.11075 -6.62408 1.000 10.30907 285 GLY A O 1
ATOM 2049 N N . VAL A 1 125 ? 21.61632 -7.00992 -4.60505 1.000 10.52612 286 VAL A N 1
ATOM 2050 C CA . VAL A 1 125 ? 22.13807 -5.75931 -4.06373 1.000 10.56276 286 VAL A CA 1
ATOM 2051 C C . VAL A 1 125 ? 23.37942 -5.32717 -4.83281 1.000 11.02334 286 VAL A C 1
ATOM 2052 O O . VAL A 1 125 ? 23.55488 -4.14532 -5.13671 1.000 11.28278 286 VAL A O 1
ATOM 2065 N N . GLY A 1 126 ? 24.24915 -6.28769 -5.18147 1.000 11.43719 287 GLY A N 1
ATOM 2066 C CA . GLY A 1 126 ? 25.43025 -5.94399 -5.94185 1.000 11.93358 287 GLY A CA 1
ATOM 2067 C C . GLY A 1 126 ? 25.09011 -5.38179 -7.31102 1.000 11.45126 287 GLY A C 1
ATOM 2068 O O . GLY A 1 126 ? 25.80807 -4.52633 -7.83479 1.000 13.13864 287 GLY A O 1
ATOM 2072 N N . GLY A 1 127 ? 23.98690 -5.84081 -7.90742 1.000 11.15243 288 GLY A N 1
ATOM 2073 C CA . GLY A 1 127 ? 23.56116 -5.29629 -9.17941 1.000 11.36233 288 GLY A CA 1
ATOM 2074 C C . GLY A 1 127 ? 23.09851 -3.86003 -9.06280 1.000 10.63096 288 GLY A C 1
ATOM 2075 O O . GLY A 1 127 ? 23.42935 -3.02158 -9.90881 1.000 11.56315 288 GLY A O 1
ATOM 2079 N N . VAL A 1 128 ? 22.35259 -3.54438 -8.00195 1.000 10.37059 289 VAL A N 1
ATOM 2080 C CA . VAL A 1 128 ? 21.91698 -2.16671 -7.79746 1.000 9.78859 289 VAL A CA 1
ATOM 2081 C C . VAL A 1 128 ? 23.11226 -1.26314 -7.56814 1.000 10.39221 289 VAL A C 1
ATOM 2082 O O . VAL A 1 128 ? 23.13680 -0.11204 -8.01923 1.000 10.77299 289 VAL A O 1
ATOM 2095 N N . ALA A 1 129 ? 24.13029 -1.76622 -6.85805 1.000 10.62143 290 ALA A N 1
ATOM 2096 C CA . ALA A 1 129 ? 25.31118 -0.96754 -6.56150 1.000 11.44708 290 ALA A CA 1
ATOM 2097 C C . ALA A 1 129 ? 26.05399 -0.51080 -7.80794 1.000 12.83676 290 ALA A C 1
ATOM 2098 O O . ALA A 1 129 ? 26.83846 0.44593 -7.73352 1.000 15.57362 290 ALA A O 1
ATOM 2105 N N . LYS A 1 130 ? 25.82879 -1.15473 -8.95009 1.000 12.51459 291 LYS A N 1
ATOM 2106 C CA . LYS A 1 130 ? 26.47536 -0.73028 -10.18721 1.000 13.30536 291 LYS A CA 1
ATOM 2107 C C . LYS A 1 130 ? 25.85627 0.53358 -10.75653 1.000 13.15468 291 LYS A C 1
ATOM 2108 O O . LYS A 1 130 ? 26.43097 1.12539 -11.67628 1.000 15.30382 291 LYS A O 1
ATOM 2127 N N . PHE A 1 131 ? 24.70604 0.95468 -10.24169 1.000 12.09744 292 PHE A N 1
ATOM 2128 C CA . PHE A 1 131 ? 24.03890 2.15942 -10.72625 1.000 11.87596 292 PHE A CA 1
ATOM 2129 C C . PHE A 1 131 ? 24.62451 3.39034 -10.02463 1.000 12.36961 292 PHE A C 1
ATOM 2130 O O . PHE A 1 131 ? 23.96725 4.09409 -9.26252 1.000 12.70673 292 PHE A O 1
ATOM 2147 N N . ASN A 1 132 ? 25.91296 3.62395 -10.27631 1.000 13.47093 293 ASN A N 1
ATOM 2148 C CA A ASN A 1 132 ? 26.64478 4.63865 -9.52148 0.615 15.16948 293 ASN A CA 1
ATOM 2149 C CA B ASN A 1 132 ? 26.64672 4.63716 -9.52374 0.385 15.11224 293 ASN A CA 1
ATOM 2150 C C . ASN A 1 132 ? 26.02167 6.01830 -9.68139 1.000 14.83874 293 ASN A C 1
ATOM 2151 O O . ASN A 1 132 ? 25.74363 6.70892 -8.68640 1.000 14.90327 293 ASN A O 1
ATOM 2171 N N . THR A 1 133 ? 25.82220 6.45402 -10.92450 1.000 15.21009 294 THR A N 1
ATOM 2172 C CA . THR A 1 133 ? 25.26852 7.77826 -11.16156 1.000 16.16600 294 THR A CA 1
ATOM 2173 C C . THR A 1 133 ? 23.88848 7.91414 -10.55095 1.000 13.85681 294 THR A C 1
ATOM 2174 O O . THR A 1 133 ? 23.59380 8.92730 -9.91416 1.000 14.23111 294 THR A O 1
ATOM 2185 N N . MET A 1 134 ? 23.03486 6.89690 -10.71776 1.000 12.89459 295 MET A N 1
ATOM 2186 C CA . MET A 1 134 ? 21.69140 6.96779 -10.15882 1.000 12.63144 295 MET A CA 1
ATOM 2187 C C . MET A 1 134 ? 21.73209 7.12955 -8.64673 1.000 12.32970 295 MET A C 1
ATOM 2188 O O . MET A 1 134 ? 21.01702 7.95769 -8.07331 1.000 12.46766 295 MET A O 1
ATOM 2202 N N . LEU A 1 135 ? 22.54498 6.31246 -7.97973 1.000 11.69317 296 LEU A N 1
ATOM 2203 C CA . LEU A 1 135 ? 22.58675 6.33612 -6.52112 1.000 11.37761 296 LEU A CA 1
ATOM 2204 C C . LEU A 1 135 ? 23.17328 7.64086 -6.01033 1.000 12.11160 296 LEU A C 1
ATOM 2205 O O . LEU A 1 135 ? 22.69163 8.19498 -5.02123 1.000 13.48262 296 LEU A O 1
ATOM 2221 N N . THR A 1 136 ? 24.21094 8.13852 -6.67047 1.000 12.95789 297 THR A N 1
ATOM 2222 C CA . THR A 1 136 ? 24.77077 9.43632 -6.29876 1.000 14.73071 297 THR A CA 1
ATOM 2223 C C . THR A 1 136 ? 23.70952 10.52046 -6.40050 1.000 14.66469 297 THR A C 1
ATOM 2224 O O . THR A 1 136 ? 23.57599 11.36523 -5.50898 1.000 14.92899 297 THR A O 1
ATOM 2235 N N . ALA A 1 137 ? 22.94344 10.51057 -7.48774 1.000 13.58543 298 ALA A N 1
ATOM 2236 C CA . ALA A 1 137 ? 21.90412 11.51408 -7.65647 1.000 13.77174 298 ALA A CA 1
ATOM 2237 C C . ALA A 1 137 ? 20.83060 11.38323 -6.58836 1.000 13.71403 298 ALA A C 1
ATOM 2238 O O . ALA A 1 137 ? 20.33010 12.39042 -6.07655 1.000 15.02981 298 ALA A O 1
ATOM 2245 N N . MET A 1 138 ? 20.44813 10.14924 -6.24042 1.000 12.77688 299 MET A N 1
ATOM 2246 C CA . MET A 1 138 ? 19.42528 9.98603 -5.22147 1.000 12.97264 299 MET A CA 1
ATOM 2247 C C . MET A 1 138 ? 19.90761 10.52929 -3.88766 1.000 14.18932 299 MET A C 1
ATOM 2248 O O . MET A 1 138 ? 19.14039 11.16778 -3.16034 1.000 15.08043 299 MET A O 1
ATOM 2262 N N . LEU A 1 139 ? 21.16265 10.25961 -3.53597 1.000 14.77951 300 LEU A N 1
ATOM 2263 C CA . LEU A 1 139 ? 21.68706 10.74188 -2.26176 1.000 16.19386 300 LEU A CA 1
ATOM 2264 C C . LEU A 1 139 ? 21.67498 12.26038 -2.22344 1.000 17.12641 300 LEU A C 1
ATOM 2265 O O . LEU A 1 139 ? 21.49238 12.85477 -1.15616 1.000 19.59560 300 LEU A O 1
ATOM 2281 N N . ALA A 1 140 ? 21.84178 12.89887 -3.37942 1.000 17.27492 301 ALA A N 1
ATOM 2282 C CA . ALA A 1 140 ? 21.80792 14.34924 -3.49190 1.000 18.05376 301 ALA A CA 1
ATOM 2283 C C . ALA A 1 140 ? 20.40117 14.90527 -3.64716 1.000 19.14635 301 ALA A C 1
ATOM 2284 O O . ALA A 1 140 ? 20.23645 16.12973 -3.66940 1.000 21.44622 301 ALA A O 1
ATOM 2291 N N . GLY A 1 141 ? 19.38891 14.05334 -3.74946 1.000 17.18111 302 GLY A N 1
ATOM 2292 C CA . GLY A 1 141 ? 18.04391 14.52624 -3.98220 1.000 17.79435 302 GLY A CA 1
ATOM 2293 C C . GLY A 1 141 ? 17.78165 15.01434 -5.38531 1.000 17.97266 302 GLY A C 1
ATOM 2294 O O . GLY A 1 141 ? 16.79647 15.71467 -5.61127 1.000 19.79621 302 GLY A O 1
ATOM 2298 N N . ASP A 1 142 ? 18.63251 14.65401 -6.34381 1.000 16.99473 303 ASP A N 1
ATOM 2299 C CA . ASP A 1 142 ? 18.46363 15.10441 -7.72618 1.000 17.49304 303 ASP A CA 1
ATOM 2300 C C . ASP A 1 142 ? 17.66059 14.03118 -8.45459 1.000 15.81551 303 ASP A C 1
ATOM 2301 O O . ASP A 1 142 ? 18.19487 13.17165 -9.16086 1.000 16.08991 303 ASP A O 1
ATOM 2310 N N . TRP A 1 143 ? 16.33775 14.08811 -8.26310 1.000 15.46736 304 TRP A N 1
ATOM 2311 C CA . TRP A 1 143 ? 15.47919 12.99366 -8.70950 1.000 15.47438 304 TRP A CA 1
ATOM 2312 C C . TRP A 1 143 ? 15.43542 12.89629 -10.22333 1.000 15.22686 304 TRP A C 1
ATOM 2313 O O . TRP A 1 143 ? 15.35249 11.79140 -10.76624 1.000 15.41986 304 TRP A O 1
ATOM 2334 N N . GLU A 1 144 ? 15.46354 14.02667 -10.92559 1.000 17.12862 305 GLU A N 1
ATOM 2335 C CA A GLU A 1 144 ? 15.44095 13.96761 -12.38438 0.505 17.93902 305 GLU A CA 1
ATOM 2336 C CA B GLU A 1 144 ? 15.44445 13.97415 -12.38472 0.495 18.16240 305 GLU A CA 1
ATOM 2337 C C . GLU A 1 144 ? 16.69853 13.29386 -12.92051 1.000 17.54137 305 GLU A C 1
ATOM 2338 O O . GLU A 1 144 ? 16.62367 12.46963 -13.83745 1.000 18.26435 305 GLU A O 1
ATOM 2360 N N . LYS A 1 145 ? 17.86698 13.63268 -12.35844 1.000 17.42720 306 LYS A N 1
ATOM 2361 C CA . LYS A 1 145 ? 19.10411 12.98489 -12.77757 1.000 16.03461 306 LYS A CA 1
ATOM 2362 C C . LYS A 1 145 ? 19.08055 11.49788 -12.43896 1.000 14.86862 306 LYS A C 1
ATOM 2363 O O . LYS A 1 145 ? 19.53079 10.66532 -13.23341 1.000 15.30526 306 LYS A O 1
ATOM 2382 N N . ALA A 1 146 ? 18.54840 11.13447 -11.26624 1.000 14.31011 307 ALA A N 1
ATOM 2383 C CA . ALA A 1 146 ? 18.45365 9.72178 -10.89882 1.000 13.26939 307 ALA A CA 1
ATOM 2384 C C . ALA A 1 146 ? 17.55955 8.95435 -11.86240 1.000 12.76551 307 ALA A C 1
ATOM 2385 O O . ALA A 1 146 ? 17.90197 7.84415 -12.29098 1.000 13.15659 307 ALA A O 1
ATOM 2392 N N . TYR A 1 147 ? 16.40646 9.53333 -12.19626 1.000 13.19326 308 TYR A N 1
ATOM 2393 C CA . TYR A 1 147 ? 15.47271 8.92057 -13.13319 1.000 13.94242 308 TYR A CA 1
ATOM 2394 C C . TYR A 1 147 ? 16.13308 8.68850 -14.47677 1.000 13.68618 308 TYR A C 1
ATOM 2395 O O . TYR A 1 147 ? 16.05852 7.58922 -15.04417 1.000 14.19907 308 TYR A O 1
ATOM 2413 N N . LYS A 1 148 ? 16.80107 9.71754 -14.99583 1.000 14.56869 309 LYS A N 1
ATOM 2414 C CA A LYS A 1 148 ? 17.45740 9.57830 -16.28834 0.451 15.16359 309 LYS A CA 1
ATOM 2415 C CA B LYS A 1 148 ? 17.47607 9.59685 -16.28466 0.549 16.04292 309 LYS A CA 1
ATOM 2416 C C . LYS A 1 148 ? 18.55672 8.52676 -16.23517 1.000 14.64052 309 LYS A C 1
ATOM 2417 O O . LYS A 1 148 ? 18.69795 7.72379 -17.16509 1.000 15.99665 309 LYS A O 1
ATOM 2453 N N . ALA A 1 149 ? 19.32712 8.49487 -15.14970 1.000 13.75187 310 ALA A N 1
ATOM 2454 C CA . ALA A 1 149 ? 20.37864 7.49605 -15.03870 1.000 14.29306 310 ALA A CA 1
ATOM 2455 C C . ALA A 1 149 ? 19.80265 6.08889 -14.99067 1.000 14.12177 310 ALA A C 1
ATOM 2456 O O . ALA A 1 149 ? 20.32248 5.17081 -15.63608 1.000 15.05793 310 ALA A O 1
ATOM 2463 N N . GLY A 1 150 ? 18.72618 5.89974 -14.23874 1.000 12.89418 311 GLY A N 1
ATOM 2464 C CA . GLY A 1 150 ? 18.12796 4.58520 -14.17261 1.000 13.09270 311 GLY A CA 1
ATOM 2465 C C . GLY A 1 150 ? 17.65207 4.09916 -15.52433 1.000 13.52381 311 GLY A C 1
ATOM 2466 O O . GLY A 1 150 ? 17.73438 2.90556 -15.82494 1.000 13.87356 311 GLY A O 1
ATOM 2470 N N . ARG A 1 151 ? 17.12348 5.00762 -16.35295 1.000 13.22264 312 ARG A N 1
ATOM 2471 C CA . ARG A 1 151 ? 16.64614 4.62722 -17.67551 1.000 14.47928 312 ARG A CA 1
ATOM 2472 C C . ARG A 1 151 ? 17.77187 4.48783 -18.68814 1.000 15.29134 312 ARG A C 1
ATOM 2473 O O . ARG A 1 151 ? 17.56825 3.87513 -19.73718 1.000 18.04712 312 ARG A O 1
ATOM 2494 N N . ASP A 1 152 ? 18.95675 5.01058 -18.38828 1.000 15.52745 313 ASP A N 1
ATOM 2495 C CA . ASP A 1 152 ? 20.12578 4.85965 -19.25534 1.000 17.34442 313 ASP A CA 1
ATOM 2496 C C . ASP A 1 152 ? 20.89143 3.60042 -18.84437 1.000 16.84415 313 ASP A C 1
ATOM 2497 O O . ASP A 1 152 ? 22.00347 3.64739 -18.31398 1.000 19.13625 313 ASP A O 1
ATOM 2506 N N . SER A 1 153 ? 20.26063 2.45242 -19.07271 1.000 15.35271 314 SER A N 1
ATOM 2507 C CA . SER A 1 153 ? 20.81322 1.21122 -18.56097 1.000 14.90422 314 SER A CA 1
ATOM 2508 C C . SER A 1 153 ? 20.32321 0.03573 -19.38641 1.000 14.59054 314 SER A C 1
ATOM 2509 O O . SER A 1 153 ? 19.25728 0.07849 -20.01616 1.000 15.28339 314 SER A O 1
ATOM 2517 N N A LEU A 1 154 ? 21.10424 -1.03960 -19.33404 0.623 15.28395 315 LEU A N 1
ATOM 2518 N N B LEU A 1 154 ? 21.10517 -1.04348 -19.34397 0.377 15.18583 315 LEU A N 1
ATOM 2519 C CA A LEU A 1 154 ? 20.67146 -2.28336 -19.95305 0.623 15.48389 315 LEU A CA 1
ATOM 2520 C CA B LEU A 1 154 ? 20.66014 -2.28528 -19.96358 0.377 15.37192 315 LEU A CA 1
ATOM 2521 C C A LEU A 1 154 ? 19.41529 -2.81684 -19.28456 0.623 14.07007 315 LEU A C 1
ATOM 2522 C C B LEU A 1 154 ? 19.40527 -2.81459 -19.28509 0.377 14.19337 315 LEU A C 1
ATOM 2523 O O A LEU A 1 154 ? 18.56184 -3.41208 -19.95056 0.623 14.79140 315 LEU A O 1
ATOM 2524 O O B LEU A 1 154 ? 18.54455 -3.40970 -19.94309 0.377 14.66291 315 LEU A O 1
ATOM 2555 N N . TRP A 1 155 ? 19.29003 -2.61066 -17.97018 1.000 13.35377 316 TRP A N 1
ATOM 2556 C CA . TRP A 1 155 ? 18.08356 -2.99883 -17.23776 1.000 12.18933 316 TRP A CA 1
ATOM 2557 C C . TRP A 1 155 ? 16.83459 -2.39259 -17.86504 1.000 11.46007 316 TRP A C 1
ATOM 2558 O O . TRP A 1 155 ? 15.83865 -3.09063 -18.10449 1.000 11.91917 316 TRP A O 1
ATOM 2579 N N . TYR A 1 156 ? 16.87725 -1.08826 -18.14709 1.000 11.71204 317 TYR A N 1
ATOM 2580 C CA . TYR A 1 156 ? 15.73092 -0.43245 -18.75236 1.000 12.14893 317 TYR A CA 1
ATOM 2581 C C . TYR A 1 156 ? 15.46972 -0.96788 -20.15774 1.000 12.65513 317 TYR A C 1
ATOM 2582 O O . TYR A 1 156 ? 14.31888 -1.10320 -20.57561 1.000 13.88090 317 TYR A O 1
ATOM 2600 N N . GLN A 1 157 ? 16.52123 -1.26397 -20.92097 1.000 12.61193 318 GLN A N 1
ATOM 2601 C CA A GLN A 1 157 ? 16.32638 -1.77271 -22.27479 0.311 13.85140 318 GLN A CA 1
ATOM 2602 C CA B GLN A 1 157 ? 16.27381 -1.75402 -22.27019 0.689 14.57460 318 GLN A CA 1
ATOM 2603 C C . GLN A 1 157 ? 15.72695 -3.17213 -22.26751 1.000 13.52812 318 GLN A C 1
ATOM 2604 O O . GLN A 1 157 ? 14.91950 -3.51155 -23.13769 1.000 15.39212 318 GLN A O 1
ATOM 2630 N N . GLN A 1 158 ? 16.13850 -4.00262 -21.31251 1.000 12.69025 319 GLN A N 1
ATOM 2631 C CA . GLN A 1 158 ? 15.75486 -5.40668 -21.31951 1.000 13.50244 319 GLN A CA 1
ATOM 2632 C C . GLN A 1 158 ? 14.44265 -5.69725 -20.61777 1.000 11.47986 319 GLN A C 1
ATOM 2633 O O . GLN A 1 158 ? 13.68705 -6.56978 -21.07072 1.000 11.15675 319 GLN A O 1
ATOM 2647 N N . THR A 1 159 ? 14.18279 -5.02445 -19.50034 1.000 11.45247 320 THR A N 1
ATOM 2648 C CA . THR A 1 159 ? 12.93226 -5.14283 -18.77097 1.000 10.47642 320 THR A CA 1
ATOM 2649 C C . THR A 1 159 ? 12.32744 -3.75606 -18.63206 1.000 10.34977 320 THR A C 1
ATOM 2650 O O . THR A 1 159 ? 12.29872 -3.17648 -17.54682 1.000 10.65204 320 THR A O 1
ATOM 2661 N N . LYS A 1 160 ? 11.86431 -3.21271 -19.75679 1.000 10.84855 321 LYS A N 1
ATOM 2662 C CA . LYS A 1 160 ? 11.49789 -1.80550 -19.83319 1.000 11.24531 321 LYS A CA 1
ATOM 2663 C 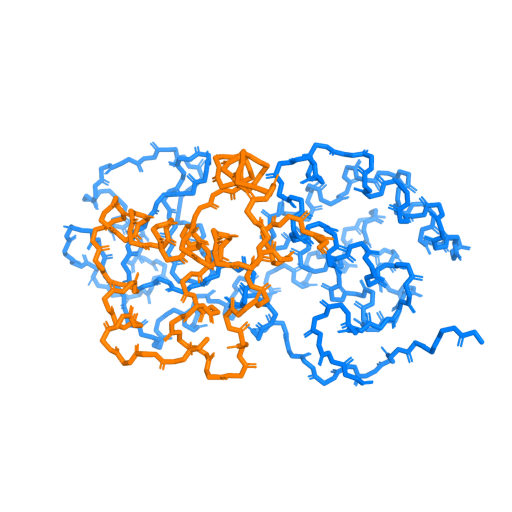C . LYS A 1 160 ? 10.24144 -1.49511 -19.03820 1.000 10.95294 321 LYS A C 1
ATOM 2664 O O . LYS A 1 160 ? 10.13384 -0.41354 -18.46861 1.000 11.23036 321 LYS A O 1
ATOM 2683 N N . GLY A 1 161 ? 9.26463 -2.39616 -19.01014 1.000 10.91537 322 GLY A N 1
ATOM 2684 C CA . GLY A 1 161 ? 8.04899 -2.09501 -18.28136 1.000 11.01788 322 GLY A CA 1
ATOM 2685 C C . GLY A 1 161 ? 8.31502 -1.92641 -16.79880 1.000 10.02266 322 GLY A C 1
ATOM 2686 O O . GLY A 1 161 ? 7.97039 -0.90792 -16.18396 1.000 10.50989 322 GLY A O 1
ATOM 2690 N N . ARG A 1 162 ? 8.97048 -2.91754 -16.21277 1.000 9.74182 323 ARG A N 1
ATOM 2691 C CA . ARG A 1 162 ? 9.31687 -2.86715 -14.80235 1.000 9.03540 323 ARG A CA 1
ATOM 2692 C C . ARG A 1 162 ? 10.22988 -1.68904 -14.50726 1.000 9.07595 323 ARG A C 1
ATOM 2693 O O . ARG A 1 162 ? 10.01041 -0.95037 -13.54807 1.000 9.60030 323 ARG A O 1
ATOM 2714 N N . ALA A 1 163 ? 11.25807 -1.49100 -15.32689 1.000 9.37777 324 ALA A N 1
ATOM 2715 C CA . ALA A 1 163 ? 12.17276 -0.38013 -15.08185 1.000 9.42680 324 ALA A CA 1
ATOM 2716 C C . ALA A 1 163 ? 11.46348 0.96013 -15.19891 1.000 9.89053 324 ALA A C 1
ATOM 2717 O O . ALA A 1 163 ? 11.82618 1.91699 -14.51245 1.000 10.41456 324 ALA A O 1
ATOM 2724 N N . SER A 1 164 ? 10.46809 1.05457 -16.07971 1.000 10.16779 325 SER A N 1
ATOM 2725 C CA . SER A 1 164 ? 9.71395 2.29199 -16.21354 1.000 10.49912 325 SER A CA 1
ATOM 2726 C C . SER A 1 164 ? 8.94935 2.60682 -14.93792 1.000 10.50902 325 SER A C 1
ATOM 2727 O O . SER A 1 164 ? 9.00257 3.73588 -14.43373 1.000 11.47431 325 SER A O 1
ATOM 2735 N N . ARG A 1 165 ? 8.19344 1.63781 -14.41482 1.000 10.05732 326 ARG A N 1
ATOM 2736 C CA . ARG A 1 165 ? 7.41912 1.92427 -13.21097 1.000 10.54310 326 ARG A CA 1
ATOM 2737 C C . ARG A 1 165 ? 8.31498 2.11045 -11.98533 1.000 10.04716 326 ARG A C 1
ATOM 2738 O O . ARG A 1 165 ? 7.99973 2.93296 -11.11992 1.000 10.78225 326 ARG A O 1
ATOM 2759 N N . VAL A 1 166 ? 9.45598 1.41456 -11.91733 1.000 9.54285 327 VAL A N 1
ATOM 2760 C CA . VAL A 1 166 ? 10.37209 1.58117 -10.79386 1.000 9.77846 327 VAL A CA 1
ATOM 2761 C C . VAL A 1 166 ? 11.04846 2.94977 -10.84921 1.000 10.18583 327 VAL A C 1
ATOM 2762 O O . VAL A 1 166 ? 11.11343 3.67851 -9.84989 1.000 10.70496 327 VAL A O 1
ATOM 2775 N N . THR A 1 167 ? 11.54015 3.34755 -12.02819 1.000 10.13056 328 THR A N 1
ATOM 2776 C CA . THR A 1 167 ? 12.16566 4.66226 -12.12955 1.000 10.46757 328 THR A CA 1
ATOM 2777 C C . THR A 1 167 ? 11.17319 5.78988 -11.86438 1.000 10.56339 328 THR A C 1
ATOM 2778 O O . THR A 1 167 ? 11.57222 6.84210 -11.36276 1.000 11.71980 328 THR A O 1
ATOM 2789 N N A MET A 1 168 ? 9.89417 5.61383 -12.21879 0.576 10.65998 329 MET A N 1
ATOM 2790 N N B MET A 1 168 ? 9.89357 5.59688 -12.19520 0.424 11.48933 329 MET A N 1
ATOM 2791 C CA A MET A 1 168 ? 8.91400 6.63576 -11.86297 0.576 11.56513 329 MET A CA 1
ATOM 2792 C CA B MET A 1 168 ? 8.90193 6.61557 -11.86834 0.424 12.75671 329 MET A CA 1
ATOM 2793 C C A MET A 1 168 ? 8.83649 6.83235 -10.34989 0.576 11.40576 329 MET A C 1
ATOM 2794 C C B MET A 1 168 ? 8.76131 6.81121 -10.36087 0.424 11.61155 329 MET A C 1
ATOM 2795 O O A MET A 1 168 ? 8.66708 7.96100 -9.87395 0.576 12.41851 329 MET A O 1
ATOM 2796 O O B MET A 1 168 ? 8.45074 7.91836 -9.90763 0.424 11.47075 329 MET A O 1
ATOM 2823 N N . ILE A 1 169 ? 8.94266 5.75146 -9.57111 1.000 10.74086 330 ILE A N 1
ATOM 2824 C CA . ILE A 1 169 ? 8.98108 5.90585 -8.12084 1.000 10.68628 330 ILE A CA 1
ATOM 2825 C C . ILE A 1 169 ? 10.18814 6.74516 -7.71420 1.000 10.75604 330 ILE A C 1
ATOM 2826 O O . ILE A 1 169 ? 10.10721 7.62390 -6.84665 1.000 11.18995 330 ILE A O 1
ATOM 2842 N N . ILE A 1 170 ? 11.34946 6.44046 -8.28318 1.000 10.57784 331 ILE A N 1
ATOM 2843 C CA . ILE A 1 170 ? 12.54756 7.20548 -7.95987 1.000 11.09502 331 ILE A CA 1
ATOM 2844 C C . ILE A 1 170 ? 12.33480 8.68496 -8.25815 1.000 11.80532 331 ILE A C 1
ATOM 2845 O O . ILE A 1 170 ? 12.72398 9.55520 -7.46458 1.000 13.01711 331 ILE A O 1
ATOM 2861 N N . LEU A 1 171 ? 11.69714 8.99542 -9.38616 1.000 12.15744 332 LEU A N 1
ATOM 2862 C CA . LEU A 1 171 ? 11.45591 10.38823 -9.74641 1.000 13.57589 332 LEU A CA 1
ATOM 2863 C C . LEU A 1 171 ? 10.50438 11.06741 -8.76961 1.000 13.98691 332 LEU A C 1
ATOM 2864 O O . LEU A 1 171 ? 10.76881 12.18795 -8.30989 1.000 15.15110 332 LEU A O 1
ATOM 2880 N N . THR A 1 172 ? 9.37393 10.42487 -8.46363 1.000 13.64421 333 THR A N 1
ATOM 2881 C CA . THR A 1 172 ? 8.26919 11.08985 -7.78792 1.000 14.28054 333 THR A CA 1
ATOM 2882 C C . THR A 1 172 ? 8.20334 10.85180 -6.28872 1.000 14.56097 333 THR A C 1
ATOM 2883 O O . THR A 1 172 ? 7.56157 11.63278 -5.57759 1.000 15.41354 333 THR A O 1
ATOM 2894 N N . GLY A 1 173 ? 8.78783 9.77407 -5.79225 1.000 13.03835 334 GLY A N 1
ATOM 2895 C CA . GLY A 1 173 ? 8.64905 9.47067 -4.38715 1.000 13.43353 334 GLY A CA 1
ATOM 2896 C C . GLY A 1 173 ? 7.29786 8.94117 -3.97241 1.000 12.51059 334 GLY A C 1
ATOM 2897 O O . GLY A 1 173 ? 6.97828 8.96862 -2.78236 1.000 13.16785 334 GLY A O 1
ATOM 2901 N N . ASN A 1 174 ? 6.50383 8.43034 -4.91514 1.000 12.80882 335 ASN A N 1
ATOM 2902 C CA . ASN A 1 174 ? 5.23243 7.79541 -4.60608 1.000 12.94173 335 ASN A CA 1
ATOM 2903 C C . ASN A 1 174 ? 5.12506 6.52821 -5.44209 1.000 12.78362 335 ASN A C 1
ATOM 2904 O O . ASN A 1 174 ? 6.00217 6.22877 -6.26525 1.000 12.65968 335 ASN A O 1
ATOM 2915 N N . LEU A 1 175 ? 4.07375 5.74567 -5.17994 1.000 13.01393 336 LEU A N 1
ATOM 2916 C CA A LEU A 1 175 ? 3.84551 4.49432 -5.89692 0.588 12.81047 336 LEU A CA 1
ATOM 2917 C CA B LEU A 1 175 ? 3.81452 4.48451 -5.86484 0.412 13.09282 336 LEU A CA 1
ATOM 2918 C C . LEU A 1 175 ? 2.65993 4.59951 -6.86154 1.000 13.43760 336 LEU A C 1
ATOM 2919 O O . LEU A 1 175 ? 2.01165 3.59734 -7.18322 1.000 14.22111 336 LEU A O 1
ATOM 2949 N N . GLU A 1 176 ? 2.38566 5.79936 -7.36703 1.000 14.37676 337 GLU A N 1
ATOM 2950 C CA . GLU A 1 176 ? 1.31206 5.94037 -8.34234 1.000 15.35923 337 GLU A CA 1
ATOM 2951 C C . GLU A 1 176 ? 1.57839 5.12149 -9.59808 1.000 15.28286 337 GLU A C 1
ATOM 2952 O O . GLU A 1 176 ? 0.63085 4.68767 -10.26228 1.000 16.85789 337 GLU A O 1
ATOM 2964 N N . SER A 1 177 ? 2.84280 4.88362 -9.93888 1.000 14.57290 338 SER A N 1
ATOM 2965 C CA . SER A 1 177 ? 3.15263 4.05115 -11.09602 1.000 14.43561 338 SER A CA 1
ATOM 2966 C C . SER A 1 177 ? 2.79572 2.58340 -10.87888 1.000 15.59590 338 SER A C 1
ATOM 2967 O O . SER A 1 177 ? 2.78706 1.82643 -11.85232 1.000 18.66931 338 SER A O 1
ATOM 2975 N N . TYR A 1 178 ? 2.50976 2.17756 -9.63926 1.000 15.71935 339 TYR A N 1
ATOM 2976 C CA . TYR A 1 178 ? 1.96994 0.86526 -9.30764 1.000 16.27411 339 TYR A CA 1
ATOM 2977 C C . TYR A 1 178 ? 0.49618 0.94940 -8.93624 1.000 19.06239 339 TYR A C 1
ATOM 2978 O O . TYR A 1 178 ? -0.04974 0.00000 -8.37081 1.000 20.71937 339 TYR A O 1
ATOM 2996 N N . GLY A 1 179 ? -0.15492 2.07304 -9.21424 1.000 19.05743 340 GLY A N 1
ATOM 2997 C CA . GLY A 1 179 ? -1.57318 2.19457 -8.93527 1.000 19.80555 340 GLY A CA 1
ATOM 2998 C C . GLY A 1 179 ? -1.93017 2.54241 -7.51062 1.000 19.87152 340 GLY A C 1
ATOM 2999 O O . GLY A 1 179 ? -3.10233 2.43364 -7.13969 1.000 22.29631 340 GLY A O 1
ATOM 3003 N N . VAL A 1 180 ? -0.96545 2.96018 -6.70592 1.000 18.42540 341 VAL A N 1
ATOM 3004 C CA . VAL A 1 180 ? -1.18521 3.31121 -5.30998 1.000 19.67640 341 VAL A CA 1
ATOM 3005 C C . VAL A 1 180 ? -1.38578 4.81617 -5.24363 1.000 21.93818 341 VAL A C 1
ATOM 3006 O O . VAL A 1 180 ? -0.43240 5.58582 -5.38608 1.000 21.58764 341 VAL A O 1
ATOM 3019 N N . GLU A 1 181 ? -2.61765 5.25295 -5.02232 1.000 27.37923 342 GLU A N 1
ATOM 3020 C CA . GLU A 1 181 ? -2.84212 6.68621 -4.84047 1.000 33.23419 342 GLU A CA 1
ATOM 3021 C C . GLU A 1 181 ? -2.40915 7.11161 -3.42764 1.000 36.57118 342 GLU A C 1
ATOM 3022 O O . GLU A 1 181 ? -1.95838 8.23853 -3.22873 1.000 39.55878 342 GLU A O 1
ATOM 3035 N N . GLY B 2 1 ? -6.33605 -9.55772 -13.95944 1.000 9.93219 23 GLY C N 1
ATOM 3036 C CA . GLY B 2 1 ? -7.63693 -10.17976 -13.83388 1.000 10.59594 23 GLY C CA 1
ATOM 3037 C C . GLY B 2 1 ? -7.52994 -11.46166 -13.05082 1.000 9.76159 23 GLY C C 1
ATOM 3038 O O . GLY B 2 1 ? -6.43044 -11.93219 -12.79510 1.000 10.01770 23 GLY C O 1
ATOM 3044 N N . TYR B 2 2 ? -8.67642 -11.99717 -12.63969 1.000 11.29276 24 TYR C N 1
ATOM 3045 C CA . TYR B 2 2 ? -8.73077 -13.29959 -12.00328 1.000 10.89399 24 TYR C CA 1
ATOM 3046 C C . TYR B 2 2 ? -9.53800 -14.25657 -12.85661 1.000 11.63167 24 TYR C C 1
ATOM 3047 O O . TYR B 2 2 ? -10.71051 -14.00453 -13.13757 1.000 13.52154 24 TYR C O 1
ATOM 3065 N N . ASP B 2 3 ? -8.91274 -15.34605 -13.24608 1.000 11.59335 25 ASP C N 1
ATOM 3066 C CA A ASP B 2 3 ? -9.54074 -16.44232 -13.97193 0.467 12.92275 25 ASP C CA 1
ATOM 3067 C CA B ASP B 2 3 ? -9.60403 -16.42685 -13.89694 0.533 13.24630 25 ASP C CA 1
ATOM 3068 C C . ASP B 2 3 ? -9.12170 -17.69304 -13.21347 1.000 12.43726 25 ASP C C 1
ATOM 3069 O O . ASP B 2 3 ? -7.93776 -18.03771 -13.21979 1.000 12.25095 25 ASP C O 1
ATOM 3085 N N . LYS B 2 4 ? -10.04852 -18.35532 -12.54095 1.000 13.66620 26 LYS C N 1
ATOM 3086 C CA A LYS B 2 4 ? -9.66908 -19.44281 -11.64625 0.501 16.01752 26 LYS C CA 1
ATOM 3087 C CA C LYS B 2 4 ? -9.65637 -19.43297 -11.64026 0.499 14.98469 26 LYS C CA 1
ATOM 3088 C C . LYS B 2 4 ? -8.84090 -20.49276 -12.37834 1.000 14.51665 26 LYS C C 1
ATOM 3089 O O . LYS B 2 4 ? -7.79838 -20.95393 -11.88427 1.000 14.84235 26 LYS C O 1
ATOM 3125 N N . ASP B 2 5 ? -9.29430 -20.88887 -13.56014 1.000 13.69614 27 ASP C N 1
ATOM 3126 C CA . ASP B 2 5 ? -8.62974 -21.97313 -14.26462 1.000 12.70175 27 ASP C CA 1
ATOM 3127 C C . ASP B 2 5 ? -7.27317 -21.54496 -14.79391 1.000 11.43769 27 ASP C C 1
ATOM 3128 O O . ASP B 2 5 ? -6.30389 -22.31440 -14.70322 1.000 11.46440 27 ASP C O 1
ATOM 3137 N N . LEU B 2 6 ? -7.18693 -20.34282 -15.37954 1.000 10.85658 28 LEU C N 1
ATOM 3138 C CA . LEU B 2 6 ? -5.90426 -19.90084 -15.90189 1.000 10.01917 28 LEU C CA 1
ATOM 3139 C C . LEU B 2 6 ? -4.92568 -19.56844 -14.78013 1.000 9.09306 28 LEU C C 1
ATOM 3140 O O . LEU B 2 6 ? -3.71117 -19.71606 -14.95836 1.000 9.44592 28 LEU C O 1
ATOM 3156 N N . CYS B 2 7 ? -5.41509 -19.10917 -13.63279 1.000 9.62188 29 CYS C N 1
ATOM 3157 C CA . CYS B 2 7 ? -4.50824 -18.85339 -12.51706 1.000 9.16812 29 CYS C CA 1
ATOM 3158 C C . CYS B 2 7 ? -3.83471 -20.15245 -12.09213 1.000 9.08585 29 CYS C C 1
ATOM 3159 O O . CYS B 2 7 ? -2.60191 -20.25500 -12.08207 1.000 9.20080 29 CYS C O 1
ATOM 3166 N N . GLU B 2 8 ? -4.64192 -21.17008 -11.79794 1.000 10.02236 30 GLU C N 1
ATOM 3167 C CA A GLU B 2 8 ? -4.09610 -22.44154 -11.34975 0.507 10.72044 30 GLU C CA 1
ATOM 3168 C CA B GLU B 2 8 ? -4.11836 -22.45468 -11.37105 0.493 10.79287 30 GLU C CA 1
ATOM 3169 C C . GLU B 2 8 ? -3.17295 -23.04697 -12.39516 1.000 10.20035 30 GLU C C 1
ATOM 3170 O O . GLU B 2 8 ? -2.08712 -23.53341 -12.06348 1.000 10.77717 30 GLU C O 1
ATOM 3192 N N . TRP B 2 9 ? -3.61431 -23.07219 -13.64822 1.000 9.01255 31 TRP C N 1
ATOM 3193 C CA . TRP B 2 9 ? -2.82821 -23.66842 -14.71635 1.000 8.86551 31 TRP C CA 1
ATOM 3194 C C . TRP B 2 9 ? -1.53835 -22.89332 -14.94033 1.000 8.58349 31 TRP C C 1
ATOM 3195 O O . TRP B 2 9 ? -0.47010 -23.48110 -15.08206 1.000 8.88767 31 TRP C O 1
ATOM 3216 N N . SER B 2 10 ? -1.60339 -21.56584 -14.95954 1.000 8.38898 32 SER C N 1
ATOM 3217 C CA . SER B 2 10 ? -0.38282 -20.81061 -15.22381 1.000 7.63117 32 SER C CA 1
ATOM 3218 C C . SER B 2 10 ? 0.64406 -21.00322 -14.11573 1.000 7.77987 32 SER C C 1
ATOM 3219 O O . SER B 2 10 ? 1.84442 -20.94197 -14.37191 1.000 8.23180 32 SER C O 1
ATOM 3227 N N . MET B 2 11 ? 0.19401 -21.22586 -12.87421 1.000 7.65573 33 MET C N 1
ATOM 3228 C CA . MET B 2 11 ? 1.11928 -21.43767 -11.77924 1.000 8.08531 33 MET C CA 1
ATOM 3229 C C . MET B 2 11 ? 1.80161 -22.78736 -11.85239 1.000 7.34377 33 MET C C 1
ATOM 3230 O O . MET B 2 11 ? 2.82243 -22.97122 -11.18539 1.000 8.39644 33 MET C O 1
ATOM 3244 N N . THR B 2 12 ? 1.24845 -23.74040 -12.59636 1.000 8.30512 34 THR C N 1
ATOM 3245 C CA . THR B 2 12 ? 1.64531 -25.13695 -12.45892 1.000 9.08387 34 THR C CA 1
ATOM 3246 C C . THR B 2 12 ? 2.02114 -25.84644 -13.75075 1.000 9.73060 34 THR C C 1
ATOM 3247 O O . THR B 2 12 ? 2.73540 -26.84447 -13.66735 1.000 11.37609 34 THR C O 1
ATOM 3258 N N . ALA B 2 13 ? 1.54707 -25.41447 -14.91306 1.000 8.72021 35 ALA C N 1
ATOM 3259 C CA . ALA B 2 13 ? 1.76671 -26.15960 -16.14350 1.000 9.19681 35 ALA C CA 1
ATOM 3260 C C . ALA B 2 13 ? 3.18552 -25.94562 -16.69187 1.000 8.67512 35 ALA C C 1
ATOM 3261 O O . ALA B 2 13 ? 3.94001 -25.08761 -16.24821 1.000 9.59411 35 ALA C O 1
ATOM 3268 N N . ASP B 2 14 ? 3.51932 -26.73400 -17.69997 1.000 10.00133 36 ASP C N 1
ATOM 3269 C CA . ASP B 2 14 ? 4.79591 -26.63035 -18.38761 1.000 10.69194 36 ASP C CA 1
ATOM 3270 C C . ASP B 2 14 ? 5.06172 -25.20136 -18.80732 1.000 9.78341 36 ASP C C 1
ATOM 3271 O O . ASP B 2 14 ? 4.20925 -24.54864 -19.41105 1.000 10.16099 36 ASP C O 1
ATOM 3280 N N . GLN B 2 15 ? 6.28269 -24.73901 -18.55410 1.000 9.95626 37 GLN C N 1
ATOM 3281 C CA . GLN B 2 15 ? 6.62396 -23.35899 -18.87441 1.000 9.75077 37 GLN C CA 1
ATOM 3282 C C . GLN B 2 15 ? 6.30259 -23.00311 -20.31635 1.000 9.98073 37 GLN C C 1
ATOM 3283 O O . GLN B 2 15 ? 5.79015 -21.90746 -20.59159 1.000 10.53241 37 GLN C O 1
ATOM 3297 N N . THR B 2 16 ? 6.70718 -23.84243 -21.27294 1.000 10.64387 38 THR C N 1
ATOM 3298 C CA . THR B 2 16 ? 6.50480 -23.45176 -22.66909 1.000 11.62597 38 THR C CA 1
ATOM 3299 C C . THR B 2 16 ? 5.02557 -23.25443 -22.97809 1.000 10.79280 38 THR C C 1
ATOM 3300 O O . THR B 2 16 ? 4.64018 -22.27329 -23.63586 1.000 11.82976 38 THR C O 1
ATOM 3311 N N . GLU B 2 17 ? 4.17592 -24.15374 -22.49853 1.000 10.26346 39 GLU C N 1
ATOM 3312 C CA . GLU B 2 17 ? 2.74453 -24.01359 -22.73505 1.000 10.61860 39 GLU C CA 1
ATOM 3313 C C . GLU B 2 17 ? 2.21124 -22.75338 -22.07941 1.000 9.65768 39 GLU C C 1
ATOM 3314 O O . GLU B 2 17 ? 1.39779 -22.02859 -22.67848 1.000 10.14260 39 GLU C O 1
ATOM 3326 N N . VAL B 2 18 ? 2.65463 -22.46655 -20.85733 1.000 9.48463 40 VAL C N 1
ATOM 3327 C CA . VAL B 2 18 ? 2.15058 -21.29823 -20.15472 1.000 9.67052 40 VAL C CA 1
ATOM 3328 C C . VAL B 2 18 ? 2.57127 -20.02474 -20.87041 1.000 9.41043 40 VAL C C 1
ATOM 3329 O O . VAL B 2 18 ? 1.76967 -19.09881 -21.04575 1.000 10.56300 40 VAL C O 1
ATOM 3342 N N . GLU B 2 19 ? 3.83108 -19.95119 -21.29308 1.000 9.47357 41 GLU C N 1
ATOM 3343 C CA . GLU B 2 19 ? 4.29423 -18.75454 -21.97741 1.000 10.46823 41 GLU C CA 1
ATOM 3344 C C . GLU B 2 19 ? 3.56997 -18.55492 -23.29959 1.000 9.71430 41 GLU C C 1
ATOM 3345 O O . GLU B 2 19 ? 3.26994 -17.41732 -23.67971 1.000 10.40605 41 GLU C O 1
ATOM 3357 N N . THR B 2 20 ? 3.27530 -19.64145 -24.02126 1.000 9.86660 42 THR C N 1
ATOM 3358 C CA . THR B 2 20 ? 2.50636 -19.49247 -25.25579 1.000 10.34289 42 THR C CA 1
ATOM 3359 C C . THR B 2 20 ? 1.15866 -18.84246 -24.97630 1.000 9.69399 42 THR C C 1
ATOM 3360 O O . THR B 2 20 ? 0.70552 -17.97405 -25.73437 1.000 10.77628 42 THR C O 1
ATOM 3371 N N . GLN B 2 21 ? 0.49305 -19.27336 -23.89952 1.000 9.54810 43 GLN C N 1
ATOM 3372 C CA . GLN B 2 21 ? -0.81193 -18.73386 -23.55100 1.000 10.02617 43 GLN C CA 1
ATOM 3373 C C . GLN B 2 21 ? -0.72103 -17.28126 -23.10876 1.000 9.90587 43 GLN C C 1
ATOM 3374 O O . GLN B 2 21 ? -1.52633 -16.45062 -23.53759 1.000 9.65482 43 GLN C O 1
ATOM 3388 N N . ILE B 2 22 ? 0.23732 -16.96189 -22.22875 1.000 9.03410 44 ILE C N 1
ATOM 3389 C CA . ILE B 2 22 ? 0.40991 -15.57952 -21.79050 1.000 9.11425 44 ILE C CA 1
ATOM 3390 C C . ILE B 2 22 ? 0.65723 -14.68159 -22.99334 1.000 9.76958 44 ILE C C 1
ATOM 3391 O O . ILE B 2 22 ? 0.05655 -13.60498 -23.13153 1.000 9.81774 44 ILE C O 1
ATOM 3407 N N . GLU B 2 23 ? 1.58776 -15.09032 -23.86171 1.000 9.61504 45 GLU C N 1
ATOM 3408 C CA A GLU B 2 23 ? 1.89640 -14.27390 -25.02145 0.635 9.80316 45 GLU C CA 1
ATOM 3409 C CA B GLU B 2 23 ? 1.90928 -14.31048 -25.05038 0.365 10.96115 45 GLU C CA 1
ATOM 3410 C C . GLU B 2 23 ? 0.66378 -14.08442 -25.89489 1.000 10.39312 45 GLU C C 1
ATOM 3411 O O . GLU B 2 23 ? 0.40918 -12.97423 -26.36082 1.000 10.76758 45 GLU C O 1
ATOM 3433 N N . ALA B 2 24 ? -0.11760 -15.14535 -26.11863 1.000 10.27455 46 ALA C N 1
ATOM 3434 C CA . ALA B 2 24 ? -1.31458 -15.01454 -26.93513 1.000 10.74927 46 ALA C CA 1
ATOM 3435 C C . ALA B 2 24 ? -2.29118 -14.01601 -26.31965 1.000 10.77951 46 ALA C C 1
ATOM 3436 O O . ALA B 2 24 ? -2.89144 -13.19953 -27.02597 1.000 10.96155 46 ALA C O 1
ATOM 3443 N N . ASP B 2 25 ? -2.50234 -14.09969 -25.00663 1.000 10.06098 47 ASP C N 1
ATOM 3444 C CA . ASP B 2 25 ? -3.42914 -13.19542 -24.34845 1.000 9.71799 47 ASP C CA 1
ATOM 3445 C C . ASP B 2 25 ? -2.93635 -11.75845 -24.40752 1.000 10.10317 47 ASP C C 1
ATOM 3446 O O . ASP B 2 25 ? -3.73029 -10.84235 -24.63993 1.000 10.76075 47 ASP C O 1
ATOM 3455 N N . ILE B 2 26 ? -1.63657 -11.53835 -24.20098 1.000 9.13555 48 ILE C N 1
ATOM 3456 C CA . ILE B 2 26 ? -1.09319 -10.19132 -24.31822 1.000 9.65637 48 ILE C CA 1
ATOM 3457 C C . ILE B 2 26 ? -1.26182 -9.67756 -25.74084 1.000 9.74168 48 ILE C C 1
ATOM 3458 O O . ILE B 2 26 ? -1.67512 -8.53722 -25.95543 1.000 10.27429 48 ILE C O 1
ATOM 3474 N N . MET B 2 27 ? -0.89758 -10.49144 -26.72932 1.000 9.90421 49 MET C N 1
ATOM 3475 C CA A MET B 2 27 ? -0.96767 -9.99731 -28.09950 0.650 10.02079 49 MET C CA 1
ATOM 3476 C CA B MET B 2 27 ? -0.98029 -10.06502 -28.12461 0.350 10.95997 49 MET C CA 1
ATOM 3477 C C . MET B 2 27 ? -2.41032 -9.74535 -28.53807 1.000 10.34402 49 MET C C 1
ATOM 3478 O O . MET B 2 27 ? -2.64975 -8.84318 -29.35179 1.000 11.05459 49 MET C O 1
ATOM 3504 N N . ASN B 2 28 ? -3.38026 -10.47770 -28.00109 1.000 10.01093 50 ASN C N 1
ATOM 3505 C CA A ASN B 2 28 ? -4.77249 -10.19235 -28.32014 0.546 11.09372 50 ASN C CA 1
ATOM 3506 C CA B ASN B 2 28 ? -4.77341 -10.19438 -28.31068 0.454 11.13882 50 ASN C CA 1
ATOM 3507 C C . ASN B 2 28 ? -5.18499 -8.82969 -27.78084 1.000 10.34018 50 ASN C C 1
ATOM 3508 O O . ASN B 2 28 ? -5.88129 -8.06809 -28.46348 1.000 10.94679 50 ASN C O 1
ATOM 3528 N N . ILE B 2 29 ? -4.75082 -8.48802 -26.57244 1.000 9.58332 51 ILE C N 1
ATOM 3529 C CA . ILE B 2 29 ? -5.03027 -7.17716 -26.00736 1.000 9.29078 51 ILE C CA 1
ATOM 3530 C C . ILE B 2 29 ? -4.33540 -6.08569 -26.81294 1.000 9.35119 51 ILE C C 1
ATOM 3531 O O . ILE B 2 29 ? -4.91859 -5.02661 -27.08951 1.000 9.82436 51 ILE C O 1
ATOM 3547 N N . VAL B 2 30 ? -3.07531 -6.31141 -27.19378 1.000 9.30878 52 VAL C N 1
ATOM 3548 C CA . VAL B 2 30 ? -2.36091 -5.35730 -28.04188 1.000 9.59920 52 VAL C CA 1
ATOM 3549 C C . VAL B 2 30 ? -3.12845 -5.12146 -29.33296 1.000 9.46905 52 VAL C C 1
ATOM 3550 O O . VAL B 2 30 ? -3.33249 -3.97590 -29.75146 1.000 10.06986 52 VAL C O 1
ATOM 3563 N N . LYS B 2 31 ? -3.53825 -6.19783 -29.99895 1.000 10.12488 53 LYS C N 1
ATOM 3564 C CA A LYS B 2 31 ? -4.22286 -6.05543 -31.28208 0.517 10.62951 53 LYS C CA 1
ATOM 3565 C CA B LYS B 2 31 ? -4.21991 -6.05076 -31.28207 0.483 10.86629 53 LYS C CA 1
ATOM 3566 C C . LYS B 2 31 ? -5.52967 -5.29725 -31.11556 1.000 10.80700 53 LYS C C 1
ATOM 3567 O O . LYS B 2 31 ? -5.88268 -4.45246 -31.95437 1.000 12.47004 53 LYS C O 1
ATOM 3603 N N . ARG B 2 32 ? -6.25277 -5.56384 -30.03821 1.000 10.80431 54 ARG C N 1
ATOM 3604 C CA . ARG B 2 32 ? -7.52314 -4.89385 -29.79755 1.000 11.61615 54 ARG C CA 1
ATOM 3605 C C . ARG B 2 32 ? -7.32620 -3.41058 -29.52694 1.000 10.69216 54 ARG C C 1
ATOM 3606 O O . ARG B 2 32 ? -8.04749 -2.56433 -30.07291 1.000 12.84075 54 ARG C O 1
ATOM 3627 N N . ASP B 2 33 ? -6.35904 -3.07153 -28.68800 1.000 9.56613 55 ASP C N 1
ATOM 3628 C CA . ASP B 2 33 ? -6.29843 -1.73626 -28.12657 1.000 9.33977 55 ASP C CA 1
ATOM 3629 C C . ASP B 2 33 ? -5.24074 -0.83050 -28.74304 1.000 9.14412 55 ASP C C 1
ATOM 3630 O O . ASP B 2 33 ? -5.52437 0.34786 -28.97302 1.000 9.48317 55 ASP C O 1
ATOM 3639 N N . ARG B 2 34 ? -4.01979 -1.32248 -28.93935 1.000 9.44095 56 ARG C N 1
ATOM 3640 C CA A ARG B 2 34 ? -2.90406 -0.51845 -29.45906 0.712 8.94254 56 ARG C CA 1
ATOM 3641 C CA B ARG B 2 34 ? -2.90491 -0.51954 -29.45390 0.288 9.51657 56 ARG C CA 1
ATOM 3642 C C . ARG B 2 34 ? -2.10614 -1.36584 -30.43253 1.000 8.81987 56 ARG C C 1
ATOM 3643 O O . ARG B 2 34 ? -0.94979 -1.72315 -30.17889 1.000 9.06605 56 ARG C O 1
ATOM 3683 N N . PRO B 2 35 ? -2.69248 -1.67473 -31.59165 1.000 8.54616 57 PRO C N 1
ATOM 3684 C CA . PRO B 2 35 ? -2.05825 -2.63515 -32.50434 1.000 9.37374 57 PRO C CA 1
ATOM 3685 C C . PRO B 2 35 ? -0.71843 -2.17805 -33.02073 1.000 9.01546 57 PRO C C 1
ATOM 3686 O O . PRO B 2 35 ? 0.09321 -3.01915 -33.42481 1.000 10.21760 57 PRO C O 1
ATOM 3697 N N . GLU B 2 36 ? -0.46811 -0.86853 -33.00776 1.000 8.53026 58 GLU C N 1
ATOM 3698 C CA . GLU B 2 36 ? 0.80685 -0.33436 -33.45820 1.000 9.69574 58 GLU C CA 1
ATOM 3699 C C . GLU B 2 36 ? 1.97023 -0.73172 -32.56027 1.000 9.36722 58 GLU C C 1
ATOM 3700 O O . GLU B 2 36 ? 3.12874 -0.52959 -32.93389 1.000 10.94853 58 GLU C O 1
ATOM 3712 N N . MET B 2 37 ? 1.69000 -1.28732 -31.38985 1.000 9.29577 59 MET C N 1
ATOM 3713 C CA A MET B 2 37 ? 2.73894 -1.65371 -30.44731 0.520 9.43140 59 MET C CA 1
ATOM 3714 C CA B MET B 2 37 ? 2.68125 -1.67503 -30.39904 0.480 9.77272 59 MET C CA 1
ATOM 3715 C C . MET B 2 37 ? 3.13720 -3.12292 -30.52253 1.000 9.06379 59 MET C C 1
ATOM 3716 O O . MET B 2 37 ? 3.95853 -3.56165 -29.71155 1.000 9.87667 59 MET C O 1
ATOM 3742 N N . LYS B 2 38 ? 2.60333 -3.88783 -31.47538 1.000 9.12913 60 LYS C N 1
ATOM 3743 C CA A LYS B 2 38 ? 2.82872 -5.32994 -31.50296 0.454 9.54951 60 LYS C CA 1
ATOM 3744 C CA B LYS B 2 38 ? 2.83024 -5.33007 -31.50685 0.546 9.22194 60 LYS C CA 1
ATOM 3745 C C . LYS B 2 38 ? 4.30923 -5.69550 -31.45467 1.000 9.20305 60 LYS C C 1
ATOM 3746 O O . LYS B 2 38 ? 4.73580 -6.48235 -30.60087 1.000 10.02934 60 LYS C O 1
ATOM 3782 N N . ALA B 2 39 ? 5.09841 -5.19103 -32.39890 1.000 9.78680 61 ALA C N 1
ATOM 3783 C CA . ALA B 2 39 ? 6.50146 -5.58966 -32.46737 1.000 9.66992 61 ALA C CA 1
ATOM 3784 C C . ALA B 2 39 ? 7.27710 -5.15715 -31.22613 1.000 10.10026 61 ALA C C 1
ATOM 3785 O O . ALA B 2 39 ? 8.15794 -5.88048 -30.76053 1.000 10.95702 61 ALA C O 1
ATOM 3792 N N . GLU B 2 40 ? 6.97845 -3.97551 -30.69630 1.000 10.16959 62 GLU C N 1
ATOM 3793 C CA . GLU B 2 40 ? 7.65215 -3.48696 -29.49586 1.000 10.77358 62 GLU C CA 1
ATOM 3794 C C . GLU B 2 40 ? 7.34531 -4.37230 -28.29196 1.000 9.89636 62 GLU C C 1
ATOM 3795 O O . GLU B 2 40 ? 8.23749 -4.67247 -27.49107 1.000 11.39014 62 GLU C O 1
ATOM 3807 N N . VAL B 2 41 ? 6.08162 -4.76626 -28.13101 1.000 9.68944 63 VAL C N 1
ATOM 3808 C CA . VAL B 2 41 ? 5.71343 -5.68811 -27.07020 1.000 9.52157 63 VAL C CA 1
ATOM 3809 C C . VAL B 2 41 ? 6.45306 -7.00476 -27.24167 1.000 9.76835 63 VAL C C 1
ATOM 3810 O O . VAL B 2 41 ? 6.99546 -7.55866 -26.27888 1.000 10.26135 63 VAL C O 1
ATOM 3823 N N . GLN B 2 42 ? 6.48440 -7.54058 -28.47103 1.000 9.77060 64 GLN C N 1
ATOM 3824 C CA A GLN B 2 42 ? 7.20295 -8.78625 -28.73794 0.489 10.44488 64 GLN C CA 1
ATOM 3825 C CA B GLN B 2 42 ? 7.18794 -8.79959 -28.68409 0.511 10.96840 64 GLN C CA 1
ATOM 3826 C C . GLN B 2 42 ? 8.66159 -8.68130 -28.31536 1.000 10.07303 64 GLN C C 1
ATOM 3827 O O . GLN B 2 42 ? 9.22165 -9.60495 -27.71486 1.000 11.08786 64 GLN C O 1
ATOM 3853 N N . LYS B 2 43 ? 9.30445 -7.56611 -28.65121 1.000 10.30131 65 LYS C N 1
ATOM 3854 C CA A LYS B 2 43 ? 10.70451 -7.39378 -28.28799 0.658 10.67194 65 LYS C CA 1
ATOM 3855 C CA B LYS B 2 43 ? 10.70557 -7.40305 -28.28927 0.342 10.51809 65 LYS C CA 1
ATOM 3856 C C . LYS B 2 43 ? 10.89502 -7.47329 -26.77966 1.000 9.64794 65 LYS C C 1
ATOM 3857 O O . LYS B 2 43 ? 11.83995 -8.09962 -26.29372 1.000 11.04535 65 LYS C O 1
ATOM 3893 N N . GLN B 2 44 ? 10.00825 -6.82659 -26.02576 1.000 9.19197 66 GLN C N 1
ATOM 3894 C CA . GLN B 2 44 ? 10.13785 -6.81397 -24.56985 1.000 9.40950 66 GLN C CA 1
ATOM 3895 C C . GLN B 2 44 ? 9.78099 -8.15723 -23.93767 1.000 8.73164 66 GLN C C 1
ATOM 3896 O O . GLN B 2 44 ? 10.35465 -8.52184 -22.90664 1.000 9.39418 66 GLN C O 1
ATOM 3910 N N . LEU B 2 45 ? 8.86208 -8.91454 -24.52159 1.000 9.13237 67 LEU C N 1
ATOM 3911 C CA . LEU B 2 45 ? 8.63467 -10.27084 -24.04813 1.000 9.85503 67 LEU C CA 1
ATOM 3912 C C . LEU B 2 45 ? 9.87175 -11.12973 -24.25909 1.000 10.06658 67 LEU C C 1
ATOM 3913 O O . LEU B 2 45 ? 10.21704 -11.95164 -23.40707 1.000 11.39319 67 LEU C O 1
ATOM 3929 N N . LYS B 2 46 ? 10.57256 -10.92296 -25.36679 1.000 10.28390 68 LYS C N 1
ATOM 3930 C CA A LYS B 2 46 ? 11.77207 -11.70817 -25.62237 0.468 11.96481 68 LYS C CA 1
ATOM 3931 C CA B LYS B 2 46 ? 11.77763 -11.69728 -25.63455 0.532 11.45620 68 LYS C CA 1
ATOM 3932 C C . LYS B 2 46 ? 12.91932 -11.29643 -24.71182 1.000 11.11173 68 LYS C C 1
ATOM 3933 O O . LYS B 2 46 ? 13.61477 -12.15403 -24.16466 1.000 13.66473 68 LYS C O 1
ATOM 3969 N N . SER B 2 47 ? 13.14275 -9.99569 -24.54079 1.000 10.28780 69 SER C N 1
ATOM 3970 C CA . SER B 2 47 ? 14.27128 -9.55099 -23.74073 1.000 10.66182 69 SER C CA 1
ATOM 3971 C C . SER B 2 47 ? 14.01493 -9.69519 -22.25396 1.000 10.54846 69 SER C C 1
ATOM 3972 O O . SER B 2 47 ? 14.94464 -9.97252 -21.49892 1.000 12.00070 69 SER C O 1
ATOM 3980 N N . GLY B 2 48 ? 12.78110 -9.49308 -21.82931 1.000 9.80454 70 GLY C N 1
ATOM 3981 C CA . GLY B 2 48 ? 12.44696 -9.39294 -20.41871 1.000 10.23918 70 GLY C CA 1
ATOM 3982 C C . GLY B 2 48 ? 11.77168 -10.60702 -19.83126 1.000 9.59432 70 GLY C C 1
ATOM 3983 O O . GLY B 2 48 ? 11.70949 -10.72976 -18.61069 1.000 10.84957 70 GLY C O 1
ATOM 3987 N N . GLY B 2 49 ? 11.26570 -11.50265 -20.66855 1.000 9.80833 71 GLY C N 1
ATOM 3988 C CA . GLY B 2 49 ? 10.57535 -12.69192 -20.21956 1.000 9.81648 71 GLY C CA 1
ATOM 3989 C C . GLY B 2 49 ? 9.06487 -12.56066 -20.29267 1.000 9.40553 71 GLY C C 1
ATOM 3990 O O . GLY B 2 49 ? 8.49449 -11.47619 -20.44329 1.000 9.50025 71 GLY C O 1
ATOM 3994 N N . VAL B 2 50 ? 8.41908 -13.71351 -20.16361 1.000 8.92060 72 VAL C N 1
ATOM 3995 C CA . VAL B 2 50 ? 6.97940 -13.84606 -20.28965 1.000 8.93733 72 VAL C CA 1
ATOM 3996 C C . VAL B 2 50 ? 6.31647 -14.32111 -18.99963 1.000 8.10890 72 VAL C C 1
ATOM 3997 O O . VAL B 2 50 ? 5.21956 -13.86617 -18.65210 1.000 8.63227 72 VAL C O 1
ATOM 4010 N N . MET B 2 51 ? 6.93791 -15.26573 -18.29610 1.000 8.13031 73 MET C N 1
ATOM 4011 C CA A MET B 2 51 ? 6.25611 -15.95974 -17.20855 0.651 8.47358 73 MET C CA 1
ATOM 4012 C CA B MET B 2 51 ? 6.27044 -15.96547 -17.20070 0.349 8.97832 73 MET C CA 1
ATOM 4013 C C . MET B 2 51 ? 5.79652 -15.01871 -16.11022 1.000 8.37841 73 MET C C 1
ATOM 4014 O O . MET B 2 51 ? 4.78749 -15.29069 -15.45513 1.000 9.07411 73 MET C O 1
ATOM 4040 N N . GLN B 2 52 ? 6.53589 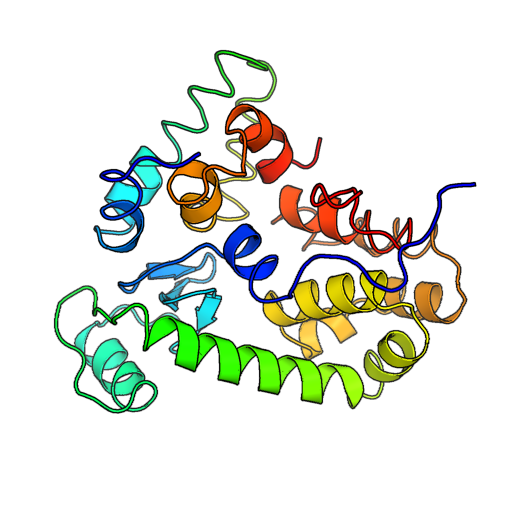-13.94557 -15.85133 1.000 8.34939 74 GLN C N 1
ATOM 4041 C CA . GLN B 2 52 ? 6.24235 -13.08962 -14.71171 1.000 8.32784 74 GLN C CA 1
ATOM 4042 C C . GLN B 2 52 ? 4.86309 -12.47767 -14.76560 1.000 8.20639 74 GLN C C 1
ATOM 4043 O O . GLN B 2 52 ? 4.36387 -12.07647 -13.72024 1.000 9.01428 74 GLN C O 1
ATOM 4057 N N . TYR B 2 53 ? 4.25641 -12.36463 -15.94440 1.000 8.00017 75 TYR C N 1
ATOM 4058 C CA . TYR B 2 53 ? 2.96303 -11.71708 -16.07112 1.000 7.92095 75 TYR C CA 1
ATOM 4059 C C . TYR B 2 53 ? 1.80175 -12.61143 -15.66935 1.000 7.70913 75 TYR C C 1
ATOM 4060 O O . TYR B 2 53 ? 0.65284 -12.17052 -15.72166 1.000 8.17623 75 TYR C O 1
ATOM 4078 N N . ASN B 2 54 ? 2.05172 -13.85575 -15.26419 1.000 7.82055 76 ASN C N 1
ATOM 4079 C CA . ASN B 2 54 ? 0.92440 -14.73008 -14.96151 1.000 7.88472 76 ASN C CA 1
ATOM 4080 C C . ASN B 2 54 ? 0.06863 -14.18617 -13.83115 1.000 7.87572 76 ASN C C 1
ATOM 4081 O O . ASN B 2 54 ? -1.16385 -14.29938 -13.86367 1.000 8.44109 76 ASN C O 1
ATOM 4092 N N . TYR B 2 55 ? 0.70400 -13.60859 -12.80914 1.000 7.83456 77 TYR C N 1
ATOM 4093 C CA . TYR B 2 55 ? -0.03765 -13.21917 -11.61700 1.000 8.02188 77 TYR C CA 1
ATOM 4094 C C . TYR B 2 55 ? -0.99482 -12.07743 -11.91568 1.000 7.86279 77 TYR C C 1
ATOM 4095 O O . TYR B 2 55 ? -2.19163 -12.16584 -11.60644 1.000 8.27667 77 TYR C O 1
ATOM 4113 N N . VAL B 2 56 ? -0.50866 -11.00792 -12.54134 1.000 8.02339 78 VAL C N 1
ATOM 4114 C CA . VAL B 2 56 ? -1.40598 -9.89610 -12.83575 1.000 8.15745 78 VAL C CA 1
ATOM 4115 C C . VAL B 2 56 ? -2.48868 -10.29300 -13.82447 1.000 8.19716 78 VAL C C 1
ATOM 4116 O O . VAL B 2 56 ? -3.62288 -9.81871 -13.72391 1.000 9.00556 78 VAL C O 1
ATOM 4129 N N . LEU B 2 57 ? -2.16933 -11.15120 -14.80873 1.000 7.79001 79 LEU C N 1
ATOM 4130 C CA . LEU B 2 57 ? -3.14706 -11.45761 -15.85206 1.000 8.31940 79 LEU C CA 1
ATOM 4131 C C . LEU B 2 57 ? -4.25307 -12.35678 -15.34838 1.000 8.54595 79 LEU C C 1
ATOM 4132 O O . LEU B 2 57 ? -5.40656 -12.22328 -15.77835 1.000 9.25455 79 LEU C O 1
ATOM 4148 N N . TYR B 2 58 ? -3.90855 -13.32904 -14.51236 1.000 8.40224 80 TYR C N 1
ATOM 4149 C CA . TYR B 2 58 ? -4.81453 -14.42659 -14.19546 1.000 9.00351 80 TYR C CA 1
ATOM 4150 C C . TYR B 2 58 ? -5.13477 -14.59150 -12.72523 1.000 8.75857 80 TYR C C 1
ATOM 4151 O O . TYR B 2 58 ? -6.12553 -15.25609 -12.40321 1.000 9.64506 80 TYR C O 1
ATOM 4169 N N . CYS B 2 59 ? -4.30111 -14.07303 -11.82511 1.000 8.55584 81 CYS C N 1
ATOM 4170 C CA . CYS B 2 59 ? -4.42029 -14.37121 -10.40387 1.000 8.89942 81 CYS C CA 1
ATOM 4171 C C . CYS B 2 59 ? -4.79050 -13.15709 -9.56413 1.000 9.22653 81 CYS C C 1
ATOM 4172 O O . CYS B 2 59 ? -4.77540 -13.24602 -8.33106 1.000 10.53374 81 CYS C O 1
ATOM 4179 N N . ASP B 2 60 ? -5.09991 -12.02372 -10.17714 1.000 9.76242 82 ASP C N 1
ATOM 4180 C CA . ASP B 2 60 ? -5.34301 -10.79431 -9.43616 1.000 10.18055 82 ASP C CA 1
ATOM 4181 C C . ASP B 2 60 ? -6.49541 -10.01964 -10.06103 1.000 9.47770 82 ASP C C 1
ATOM 4182 O O . ASP B 2 60 ? -6.31770 -9.27866 -11.03151 1.000 9.97037 82 ASP C O 1
ATOM 4191 N N . LYS B 2 61 ? -7.66811 -10.09534 -9.42851 1.000 10.81585 83 LYS C N 1
ATOM 4192 C CA A LYS B 2 61 ? -8.79177 -9.33897 -9.95804 0.657 12.74671 83 LYS C CA 1
ATOM 4193 C CA B LYS B 2 61 ? -8.83661 -9.33603 -9.85907 0.343 11.82311 83 LYS C CA 1
ATOM 4194 C C . LYS B 2 61 ? -8.58069 -7.83406 -9.83403 1.000 13.47280 83 LYS C C 1
ATOM 4195 O O . LYS B 2 61 ? -9.24651 -7.08692 -10.54447 1.000 15.70811 83 LYS C O 1
ATOM 4231 N N . ASN B 2 62 ? -7.63752 -7.37365 -9.00855 1.000 11.83018 84 ASN C N 1
ATOM 4232 C CA . ASN B 2 62 ? -7.37632 -5.94760 -8.87402 1.000 12.14660 84 ASN C CA 1
ATOM 4233 C C . ASN B 2 62 ? -6.61335 -5.36401 -10.05572 1.000 12.35528 84 ASN C C 1
ATOM 4234 O O . ASN B 2 62 ? -6.53233 -4.14677 -10.16327 1.000 16.00345 84 ASN C O 1
ATOM 4245 N N . PHE B 2 63 ? -6.03928 -6.18990 -10.91598 1.000 10.66542 85 PHE C N 1
ATOM 4246 C CA . PHE B 2 63 ? -5.32284 -5.73194 -12.09435 1.000 10.47959 85 PHE C CA 1
ATOM 4247 C C . PHE B 2 63 ? -6.26740 -5.81012 -13.28861 1.000 10.63927 85 PHE C C 1
ATOM 4248 O O . PHE B 2 63 ? -6.84723 -6.86316 -13.55800 1.000 11.30851 85 PHE C O 1
ATOM 4265 N N . ASN B 2 64 ? -6.40767 -4.70443 -14.00140 1.000 11.16994 86 ASN C N 1
ATOM 4266 C CA . ASN B 2 64 ? -7.20974 -4.65938 -15.21793 1.000 12.40204 86 ASN C CA 1
ATOM 4267 C C . ASN B 2 64 ? -6.30423 -5.02728 -16.38918 1.000 10.66804 86 ASN C C 1
ATOM 4268 O O . ASN B 2 64 ? -5.33647 -4.32185 -16.67080 1.000 11.43629 86 ASN C O 1
ATOM 4279 N N . ASN B 2 65 ? -6.62256 -6.12750 -17.08070 1.000 10.70979 87 ASN C N 1
ATOM 4280 C CA . ASN B 2 65 ? -5.71550 -6.66020 -18.09506 1.000 10.14962 87 ASN C CA 1
ATOM 4281 C C . ASN B 2 65 ? -5.48543 -5.71331 -19.25984 1.000 10.38924 87 ASN C C 1
ATOM 4282 O O . ASN B 2 65 ? -4.47153 -5.85014 -19.94935 1.000 10.26850 87 ASN C O 1
ATOM 4293 N N . LYS B 2 66 ? -6.33618 -4.70733 -19.45896 1.000 11.45812 88 LYS C N 1
ATOM 4294 C CA . LYS B 2 66 ? -6.03129 -3.71733 -20.48491 1.000 12.15720 88 LYS C CA 1
ATOM 4295 C C . LYS B 2 66 ? -4.69664 -3.04562 -20.20199 1.000 10.72525 88 LYS C C 1
ATOM 4296 O O . LYS B 2 66 ? -4.03744 -2.55189 -21.12136 1.000 12.17432 88 LYS C O 1
ATOM 4315 N N . ASN B 2 67 ? -4.29847 -3.00150 -18.93788 1.000 10.61924 89 ASN C N 1
ATOM 4316 C CA . ASN B 2 67 ? -3.06098 -2.35534 -18.52805 1.000 10.67459 89 ASN C CA 1
ATOM 4317 C C . ASN B 2 67 ? -1.81930 -3.20798 -18.75625 1.000 9.20060 89 ASN C C 1
ATOM 4318 O O . ASN B 2 67 ? -0.70693 -2.76873 -18.43809 1.000 9.59497 89 ASN C O 1
ATOM 4329 N N . ILE B 2 68 ? -1.97460 -4.38562 -19.35257 1.000 8.91759 90 ILE C N 1
ATOM 4330 C CA . ILE B 2 68 ? -0.81477 -5.23873 -19.56956 1.000 8.70632 90 ILE C CA 1
ATOM 4331 C C . ILE B 2 68 ? 0.13456 -4.64264 -20.59483 1.000 8.08776 90 ILE C C 1
ATOM 4332 O O . ILE B 2 68 ? 1.32897 -4.91951 -20.55128 1.000 8.61421 90 ILE C O 1
ATOM 4348 N N . ILE B 2 69 ? -0.35430 -3.84443 -21.54849 1.000 8.71456 91 ILE C N 1
ATOM 4349 C CA . ILE B 2 69 ? 0.55073 -3.27974 -22.53897 1.000 9.14886 91 ILE C CA 1
ATOM 4350 C C . ILE B 2 69 ? 1.56581 -2.38515 -21.84607 1.000 9.45807 91 ILE C C 1
ATOM 4351 O O . ILE B 2 69 ? 2.78085 -2.54098 -22.02744 1.000 10.07885 91 ILE C O 1
ATOM 4367 N N . ALA B 2 70 ? 1.07395 -1.45612 -21.02097 1.000 9.62246 92 ALA C N 1
ATOM 4368 C CA . ALA B 2 70 ? 1.96381 -0.60164 -20.24269 1.000 10.38222 92 ALA C CA 1
ATOM 4369 C C . ALA B 2 70 ? 2.81738 -1.41413 -19.27899 1.000 10.08686 92 ALA C C 1
ATOM 4370 O O . ALA B 2 70 ? 3.97195 -1.06083 -19.01125 1.000 10.76643 92 ALA C O 1
ATOM 4377 N N . GLU B 2 71 ? 2.26877 -2.50200 -18.72890 1.000 9.21944 93 GLU C N 1
ATOM 4378 C CA . GLU B 2 71 ? 3.04275 -3.34034 -17.83311 1.000 9.30927 93 GLU C CA 1
ATOM 4379 C C . GLU B 2 71 ? 4.28635 -3.86308 -18.52339 1.000 9.12594 93 GLU C C 1
ATOM 4380 O O . GLU B 2 71 ? 5.35340 -3.95648 -17.90822 1.000 10.06087 93 GLU C O 1
ATOM 4392 N N . VAL B 2 72 ? 4.17042 -4.24037 -19.79312 1.000 8.78703 94 VAL C N 1
ATOM 4393 C CA . VAL B 2 72 ? 5.27401 -4.82726 -20.54395 1.000 8.98755 94 VAL C CA 1
ATOM 4394 C C . VAL B 2 72 ? 6.22416 -3.76496 -21.06929 1.000 10.01936 94 VAL C C 1
ATOM 4395 O O . VAL B 2 72 ? 7.44284 -3.93926 -21.02533 1.000 10.76169 94 VAL C O 1
ATOM 4408 N N . VAL B 2 73 ? 5.70002 -2.67928 -21.64403 1.000 10.26638 95 VAL C N 1
ATOM 4409 C CA . VAL B 2 73 ? 6.55067 -1.73945 -22.36156 1.000 11.83010 95 VAL C CA 1
ATOM 4410 C C . VAL B 2 73 ? 6.83099 -0.44585 -21.61880 1.000 11.58776 95 VAL C C 1
ATOM 4411 O O . VAL B 2 73 ? 7.78678 0.25102 -21.97672 1.000 16.23903 95 VAL C O 1
ATOM 4424 N N A GLY B 2 74 ? 6.02398 -0.08495 -20.62809 0.585 11.05537 96 GLY C N 1
ATOM 4425 N N B GLY B 2 74 ? 6.02697 -0.09101 -20.61857 0.415 11.82376 96 GLY C N 1
ATOM 4426 C CA A GLY B 2 74 ? 6.28291 1.10548 -19.84515 0.585 11.85430 96 GLY C CA 1
ATOM 4427 C CA B GLY B 2 74 ? 6.24198 1.09653 -19.82347 0.415 12.83318 96 GLY C CA 1
ATOM 4428 C C A GLY B 2 74 ? 5.59106 2.35736 -20.32394 0.585 14.90156 96 GLY C C 1
ATOM 4429 C C B GLY B 2 74 ? 5.22709 2.20078 -20.05886 0.415 14.97581 96 GLY C C 1
ATOM 4430 O O A GLY B 2 74 ? 5.93998 3.45128 -19.84423 0.585 15.98958 96 GLY C O 1
ATOM 4431 O O B GLY B 2 74 ? 4.90698 2.93084 -19.12290 0.415 18.54007 96 GLY C O 1
ATOM 4438 N N . GLU B 2 75 ? 4.60049 2.23794 -21.21740 1.000 14.53073 97 GLU C N 1
ATOM 4439 C CA . GLU B 2 75 ? 3.85320 3.43367 -21.63529 1.000 18.37141 97 GLU C CA 1
ATOM 4440 C C . GLU B 2 75 ? 2.50204 2.98814 -22.19027 1.000 17.22917 97 GLU C C 1
ATOM 4441 O O . GLU B 2 75 ? 1.59983 3.82519 -22.38168 1.000 18.92739 97 GLU C O 1
#

GO terms:
  GO:0098025 virus tail, baseplate (C, IDA)
  GO:0003796 lysozyme activity (F, IDA)
  GO:0044409 symbiont entry into host (P, IDA)
  GO:0003796 lysozyme activity (F, EXP)
  GO:0005515 protein binding (F, IPI)
  GO:0098015 virus tail (C, IMP)
  GO:0003796 lysozyme activity (F, IMP)
  GO:0046718 symbiont entry into host cell (P, IMP)
  GO:0042802 identical protein binding (F, IPI)

=== Feature glossary ===
The record interleaves many kinds of information about one protein. Here is each kind framed as the question it answers.

Q: What known structures does this most resemble?
A: Structural nearest neighbors (via Foldseek easy-search vs the PDB). Reported per hit: target PDB id, E-value, and alignment TM-score. A TM-score above ~0.5 is the conventional threshold for 'same fold'.

Q: Where is each backbone atom in 3D?
A: The mmCIF table is the protein's shape written out atom by atom. For each backbone N, Cα, C, and carbonyl O, it records an (x, y, z) coordinate triple in Å plus the residue type, chain letter, and residue number.

Q: What are the backbone torsion angles?
A: The φ/ψ torsion pair specifies the backbone conformation at each residue. φ rotates about the N–Cα bond, ψ about the Cα–C bond. Steric clashes forbid most of the (φ, ψ) plane — the allowed regions (α-helix basin, β-sheet basin, left-handed helix) are the Ramachandran-allowed regions.

Q: Which residues are buried vs exposed?
A: Solvent-accessible surface area (SASA) is the area in Å² traced out by the centre of a 1.4 Å probe sphere (a water molecule) rolled over the protein's van der Waals surface (Shrake–Rupley / Lee–Richards construction). Buried residues have near-zero SASA; fully exposed residues can exceed 200 Å². The total SASA scales roughly with the number of surface residues.

Q: How confident is the AlphaFold model at each residue?
A: pLDDT is the predicted lDDT-Cα score: AlphaFold's confidence that the local environment of each residue (all inter-atomic distances within 15 Å) is correctly placed. It is a per-residue number between 0 and 100, with higher meaning more reliable.

Q: What does the local fold look like, residue by residue?
A: 3Di is Foldseek's structural alphabet. Each residue is assigned one of twenty discrete states based on how its Cα sits relative to its spatial (not sequential) neighbors. Aligning 3Di strings finds structural homologs roughly as well as full 3D superposition, but orders of magnitude faster.

Q: How big and how compact is the whole molecule?
A: Radius of gyration (Rg) is the root-mean-square distance of Cα atoms from their centroid — a single number for overall size and compactness. A globular domain of N residues has Rg ≈ 2.2·N^0.38 Å; an extended or disordered chain has a much larger Rg. The Cα contact count is the number of residue pairs whose Cα atoms are within 8 Å and are more than four positions apart in sequence — a standard proxy for tertiary packing density. The bounding box is the smallest axis-aligned box enclosing all Cα atoms.

Q: Which residues are in helices, strands, or loops?
A: DSSP 8-state secondary structure assigns each residue one of H (α-helix), G (3₁₀-helix), I (π-helix), E (extended β-strand), B (isolated β-bridge), T (hydrogen-bonded turn), S (bend), or '-' (coil). The assignment is computed from backbone hydrogen-bond geometry via the Kabsch–Sander algorithm.

Q: How mobile is each atom in the crystal?
A: Crystallographic B-factors measure how much each atom's electron density is smeared out, in Å². They rise in mobile loops and surface residues and fall in the buried interior. In AlphaFold models this column is repurposed to hold pLDDT instead.

Q: What if only a Cα trace is available?
A: P-SEA three-state annotation labels each residue as helix, strand, or coil based purely on the geometry of the Cα trace. It serves as a fallback when the full backbone (and thus DSSP) is unavailable.

Q: What family and function is it annotated with?
A: Database cross-references. InterPro integrates a dozen domain/family signature databases into unified entries with residue-range hits. GO terms attach function/process/location labels with evidence codes. CATH codes position the fold in a four-level structural taxonomy. Organism is the NCBI-taxonomy species name.

Q: Are the domains correctly placed relative to each other?
A: Predicted Aligned Error (PAE) is an AlphaFold confidence matrix: entry (i, j) is the expected error in the position of residue j, in ångströms, when the prediction is superimposed on the true structure at residue i. Low PAE within a block of residues means that block is internally rigid and well-predicted; high PAE between two blocks means their relative placement is uncertain even if each block individually is confident.

Q: What do the diagnostic plots show?
A: Three diagnostic plots accompany the record. The Cα contact map visualizes the tertiary structure as a 2D adjacency matrix (8 Å cutoff, sequence-local contacts suppressed). The Ramachandran plot shows the distribution of backbone (φ, ψ) torsions, with points in the α and β basins reflecting secondary structure content. The PAE plot shows AlphaFold's inter-residue confidence as a color matrix.

Q: What is the amino-acid chain?
A: Primary structure: the covalent order of the twenty standard amino acids along the backbone. Two proteins with the same sequence will (almost always) fold to the same structure; two with 30% identity often share a fold but not the details.

Q: What do the rendered images show?
A: The six renders are orthographic views along the three Cartesian axes in both directions. Representation (cartoon, sticks, or surface) and color scheme (sequence-rainbow or by-chain) vary across proteins so the training set covers all the common visualization conventions.